Protein AF-A0A667YXP7-F1 (afdb_monomer)

Organism: NCBI:txid586833

pLDDT: mean 73.06, std 23.4, range [28.08, 98.69]

Secondary structure (DSSP, 8-state):
-HHHHHHHHHHHHHHHHHHHH-STTS-HHHHHHHHHHHHHHHHHHHHHHHHHHHHHHHHHHHHHHHHHHHHHHHHHHHHH--TT--S----HHHHHHHHHHHHHHHHHHHHHHHHHHHHHHHHHHHHHHHHHHHHHHHHHHHHHHHHHT--TT----HHHHHHHHHHHHHHHHHHHHHHHHHHHHHHHHHHHHHHHHHHTTS------SS-----HHHHHHHHH--S-------HHHHHHHHHHHHHHHHHHHHHHHHHHHHHHHHHHHHHHHHHHHHHHHHHHHTT----TT--------------------------------PPPPPPP---------------------

Solvent-accessible surface area (backbone atoms only — not comparable to full-atom values): 21807 Å² total; per-residue (Å²): 113,71,64,62,52,52,50,51,49,49,52,50,54,46,52,54,43,56,74,73,56,62,71,84,91,54,59,74,76,56,46,56,50,51,52,50,51,48,53,52,49,53,51,51,48,50,50,50,52,52,52,49,50,51,50,53,52,52,49,53,50,52,51,54,52,51,50,51,51,51,49,52,52,49,52,49,37,68,72,66,31,43,96,89,40,75,55,78,78,59,56,70,66,60,49,51,51,52,50,5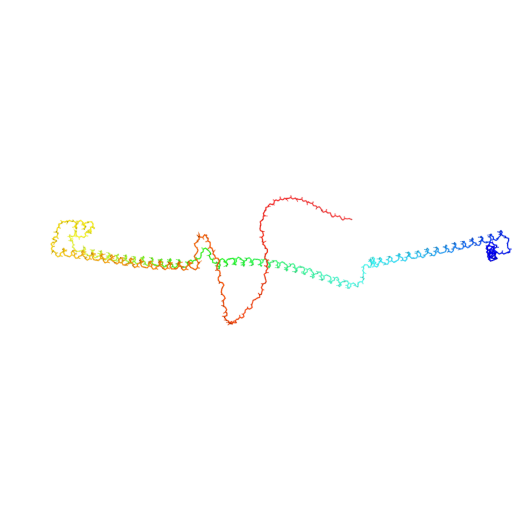3,48,52,52,53,50,47,53,52,48,53,52,48,52,51,51,50,49,53,54,50,53,53,50,50,51,53,49,52,51,49,50,56,52,50,54,50,49,50,51,49,50,51,53,46,46,51,63,73,68,43,50,92,88,58,70,74,56,60,66,60,52,51,49,49,53,50,49,52,51,54,51,50,51,52,52,52,50,51,52,49,50,50,53,52,49,52,52,50,52,53,52,54,49,51,53,49,59,66,44,69,77,62,75,94,71,96,78,88,80,89,81,74,84,77,48,75,66,61,57,50,56,69,70,64,58,93,59,92,75,78,67,70,90,42,74,63,57,55,48,52,50,50,51,49,52,49,53,52,49,51,52,50,50,52,52,50,49,52,50,50,52,50,53,50,51,51,50,54,51,50,52,50,50,57,48,50,55,49,51,49,54,52,34,52,76,67,65,77,56,74,74,94,83,72,89,80,81,86,76,94,76,86,81,90,80,89,83,85,88,85,85,89,81,87,83,89,80,92,79,85,89,78,82,88,81,86,81,82,85,86,83,84,90,80,91,87,85,86,86,82,93,75,91,77,89,82,83,90,82,86,84,89,133

Structure (mmCIF, N/CA/C/O backbone):
data_AF-A0A667YXP7-F1
#
_entry.id   AF-A0A667YXP7-F1
#
loop_
_atom_site.group_PDB
_atom_site.id
_atom_site.type_symbol
_atom_site.label_atom_id
_atom_site.label_alt_id
_atom_site.label_comp_id
_atom_site.label_asym_id
_atom_site.label_entity_id
_atom_site.label_seq_id
_atom_site.pdbx_PDB_ins_code
_atom_site.Cartn_x
_atom_site.Cartn_y
_atom_site.Cartn_z
_atom_site.occupancy
_atom_site.B_iso_or_equiv
_atom_site.auth_seq_id
_atom_site.auth_comp_id
_atom_site.auth_asym_id
_atom_site.auth_atom_id
_atom_site.pdbx_PDB_model_num
ATOM 1 N N . MET A 1 1 ? 22.268 67.691 -112.059 1.00 64.75 1 MET A N 1
ATOM 2 C CA . MET A 1 1 ? 21.702 66.407 -111.579 1.00 64.75 1 MET A CA 1
ATOM 3 C C . MET A 1 1 ? 21.717 65.304 -112.651 1.00 64.75 1 MET A C 1
ATOM 5 O O . MET A 1 1 ? 22.204 64.220 -112.363 1.00 64.75 1 MET A O 1
ATOM 9 N N . ALA A 1 2 ? 21.300 65.563 -113.901 1.00 74.25 2 ALA A N 1
ATOM 10 C CA . ALA A 1 2 ? 21.323 64.558 -114.982 1.00 74.25 2 ALA A CA 1
ATOM 11 C C . ALA A 1 2 ? 22.726 63.997 -115.326 1.00 74.25 2 ALA A C 1
ATOM 13 O O . ALA A 1 2 ? 22.867 62.800 -115.569 1.00 74.25 2 ALA A O 1
ATOM 14 N N . ASN A 1 3 ? 23.774 64.830 -115.288 1.00 77.31 3 ASN A N 1
ATOM 15 C CA . ASN A 1 3 ? 25.143 64.391 -115.599 1.00 77.31 3 ASN A CA 1
ATOM 16 C C . ASN A 1 3 ? 25.717 63.419 -114.556 1.00 77.31 3 ASN A C 1
ATOM 18 O O . ASN A 1 3 ? 26.291 62.407 -114.938 1.00 77.31 3 ASN A O 1
ATOM 22 N N . GLN A 1 4 ? 25.471 63.646 -113.261 1.00 81.38 4 GLN A N 1
ATOM 23 C CA . GLN A 1 4 ? 25.879 62.712 -112.200 1.00 81.38 4 GLN A CA 1
ATOM 24 C C . GLN A 1 4 ? 25.167 61.360 -112.309 1.00 81.38 4 GLN A C 1
ATOM 26 O O . GLN A 1 4 ? 25.772 60.325 -112.039 1.00 81.38 4 GLN A O 1
ATOM 31 N N . LEU A 1 5 ? 23.896 61.342 -112.726 1.00 83.75 5 LEU A N 1
ATOM 32 C CA . LEU A 1 5 ? 23.180 60.087 -112.950 1.00 83.75 5 LEU A CA 1
ATOM 33 C C . LEU A 1 5 ? 23.740 59.341 -114.171 1.00 83.75 5 LEU A C 1
ATOM 35 O O . LEU A 1 5 ? 23.934 58.130 -114.102 1.00 83.75 5 LEU A O 1
ATOM 39 N N . ARG A 1 6 ? 24.084 60.058 -115.252 1.00 82.94 6 ARG A N 1
ATOM 40 C CA . ARG A 1 6 ? 24.787 59.485 -116.415 1.00 82.94 6 ARG A CA 1
ATOM 41 C C . ARG A 1 6 ? 26.137 58.890 -116.037 1.00 82.94 6 ARG A C 1
ATOM 43 O O . ARG A 1 6 ? 26.442 57.782 -116.461 1.00 82.94 6 ARG A O 1
ATOM 50 N N . GLU A 1 7 ? 26.912 59.598 -115.228 1.00 85.44 7 GLU A N 1
ATOM 51 C CA . GLU A 1 7 ? 28.250 59.184 -114.811 1.00 85.44 7 GLU A CA 1
ATOM 52 C C . GLU A 1 7 ? 28.199 57.990 -113.844 1.00 85.44 7 GLU A C 1
ATOM 54 O O . GLU A 1 7 ? 28.932 57.014 -114.018 1.00 85.44 7 GLU A O 1
ATOM 59 N N . ARG A 1 8 ? 27.245 57.981 -112.897 1.00 84.06 8 ARG A N 1
ATOM 60 C CA . ARG A 1 8 ? 26.953 56.804 -112.060 1.00 84.06 8 ARG A CA 1
ATOM 61 C C . ARG A 1 8 ? 26.497 55.615 -112.891 1.00 84.06 8 ARG A C 1
ATOM 63 O O . ARG A 1 8 ? 26.936 54.499 -112.648 1.00 84.06 8 ARG A O 1
ATOM 70 N N . HIS A 1 9 ? 25.650 55.831 -113.892 1.00 85.19 9 HIS A N 1
ATOM 71 C CA . HIS A 1 9 ? 25.195 54.735 -114.735 1.00 85.19 9 HIS A CA 1
ATOM 72 C C . HIS A 1 9 ? 26.314 54.216 -115.648 1.00 85.19 9 HIS A C 1
ATOM 74 O O . HIS A 1 9 ? 26.442 53.009 -115.820 1.00 85.19 9 HIS A O 1
ATOM 80 N N . GLN A 1 10 ? 27.187 55.087 -116.166 1.00 84.88 10 GLN A N 1
ATOM 81 C CA . GLN A 1 10 ? 28.373 54.688 -116.930 1.00 84.88 10 GLN A CA 1
ATOM 82 C C . GLN A 1 10 ? 29.388 53.928 -116.077 1.00 84.88 10 GLN A C 1
ATOM 84 O O . GLN A 1 10 ? 29.900 52.910 -116.535 1.00 84.88 10 GLN A O 1
ATOM 89 N N . THR A 1 11 ? 29.650 54.367 -114.845 1.00 82.81 11 THR A N 1
ATOM 90 C CA . THR A 1 11 ? 30.552 53.663 -113.918 1.00 82.81 11 THR A CA 1
ATOM 91 C C . THR A 1 11 ? 29.973 52.327 -113.470 1.00 82.81 11 THR A C 1
ATOM 93 O O . THR A 1 11 ? 30.698 51.335 -113.474 1.00 82.81 11 THR A O 1
ATOM 96 N N . LEU A 1 12 ? 28.671 52.245 -113.176 1.00 82.31 12 LEU A N 1
ATOM 97 C CA . LEU A 1 12 ? 28.020 50.964 -112.885 1.00 82.31 12 LEU A CA 1
ATOM 98 C C . LEU A 1 12 ? 28.055 50.042 -114.108 1.00 82.31 12 LEU A C 1
ATOM 100 O O . LEU A 1 12 ? 28.430 48.885 -113.985 1.00 82.31 12 LEU A O 1
ATOM 104 N N . LYS A 1 13 ? 27.752 50.559 -115.304 1.00 78.44 13 LYS A N 1
ATOM 105 C CA . LYS A 1 13 ? 27.846 49.811 -116.566 1.00 78.44 13 LYS A CA 1
ATOM 106 C C . LYS A 1 13 ? 29.281 49.370 -116.868 1.00 78.44 13 LYS A C 1
ATOM 108 O O . LYS A 1 13 ? 29.476 48.343 -117.511 1.00 78.44 13 LYS A O 1
ATOM 113 N N . LYS A 1 14 ? 30.287 50.132 -116.429 1.00 78.00 14 LYS A N 1
ATOM 114 C CA . LYS A 1 14 ? 31.702 49.759 -116.529 1.00 78.00 14 LYS A CA 1
ATOM 115 C C . LYS A 1 14 ? 32.038 48.628 -115.553 1.00 78.00 14 LYS A C 1
ATOM 117 O O . LYS A 1 14 ? 32.544 47.615 -116.006 1.00 78.00 14 LYS A O 1
ATOM 122 N N . LYS A 1 15 ? 31.629 48.727 -114.283 1.00 76.19 15 LYS A N 1
ATOM 123 C CA . LYS A 1 15 ? 31.803 47.657 -113.281 1.00 76.19 15 LYS A CA 1
ATOM 124 C C . LYS A 1 15 ? 31.070 46.363 -113.644 1.00 76.19 15 LYS A C 1
ATOM 126 O O . LYS A 1 15 ? 31.626 45.284 -113.492 1.00 76.19 15 LYS A O 1
ATOM 131 N N . TYR A 1 16 ? 29.840 46.460 -114.151 1.00 68.69 16 TYR A N 1
ATOM 132 C CA . TYR A 1 16 ? 29.090 45.296 -114.632 1.00 68.69 16 TYR A CA 1
ATOM 133 C C . TYR A 1 16 ? 29.756 44.659 -115.851 1.00 68.69 16 TYR A C 1
ATOM 135 O O . TYR A 1 16 ? 29.788 43.438 -115.941 1.00 68.69 16 TYR A O 1
ATOM 143 N N . ARG A 1 17 ? 30.334 45.459 -116.756 1.00 68.25 17 ARG A N 1
ATOM 144 C CA . ARG A 1 17 ? 31.161 44.914 -117.836 1.00 68.25 17 ARG A CA 1
ATOM 145 C C . ARG A 1 17 ? 32.426 44.257 -117.311 1.00 68.25 17 ARG A C 1
ATOM 147 O O . ARG A 1 17 ? 32.689 43.141 -117.702 1.00 68.25 17 ARG A O 1
ATOM 154 N N . GLU A 1 18 ? 33.147 44.860 -116.375 1.00 65.88 18 GLU A N 1
ATOM 155 C CA . GLU A 1 18 ? 34.364 44.265 -115.797 1.00 65.88 18 GLU A CA 1
ATOM 156 C C . GLU A 1 18 ? 34.091 42.930 -115.068 1.00 65.88 18 GLU A C 1
ATOM 158 O O . GLU A 1 18 ? 34.898 42.010 -115.160 1.00 65.88 18 GLU A O 1
ATOM 163 N N . LEU A 1 19 ? 32.931 42.779 -114.414 1.00 64.19 19 LEU A N 1
ATOM 164 C CA . LEU A 1 19 ? 32.498 41.517 -113.790 1.00 64.19 19 LEU A CA 1
ATOM 165 C C . LEU A 1 19 ? 32.102 40.426 -114.800 1.00 64.19 19 LEU A C 1
ATOM 167 O O . LEU A 1 19 ? 32.244 39.244 -114.496 1.00 64.19 19 LEU A O 1
ATOM 171 N N . ILE A 1 20 ? 31.596 40.805 -115.977 1.00 61.03 20 ILE A N 1
ATOM 172 C CA . ILE A 1 20 ? 31.184 39.868 -117.037 1.00 61.03 20 ILE A CA 1
ATOM 173 C C . ILE A 1 20 ? 32.360 39.540 -117.971 1.00 61.03 20 ILE A C 1
ATOM 175 O O . ILE A 1 20 ? 32.507 38.405 -118.416 1.00 61.03 20 ILE A O 1
ATOM 179 N N . ASP A 1 21 ? 33.213 40.521 -118.255 1.00 58.34 21 ASP A N 1
ATOM 180 C CA . ASP A 1 21 ? 34.190 40.463 -119.334 1.00 58.34 21 ASP A CA 1
ATOM 181 C C . ASP A 1 21 ? 35.565 39.949 -118.912 1.00 58.34 21 ASP A C 1
ATOM 183 O O . ASP A 1 21 ? 36.359 39.753 -119.813 1.00 58.34 21 ASP A O 1
ATOM 187 N N . GLY A 1 22 ? 35.878 39.669 -117.642 1.00 62.06 22 GLY A N 1
ATOM 188 C CA . GLY A 1 22 ? 37.140 38.999 -117.258 1.00 62.06 22 GLY A CA 1
ATOM 189 C C . GLY A 1 22 ? 38.423 39.530 -117.946 1.00 62.06 22 GLY A C 1
ATOM 190 O O . GLY A 1 22 ? 38.500 40.686 -118.354 1.00 62.06 22 GLY A O 1
ATOM 191 N N . ASP A 1 23 ? 39.459 38.693 -118.069 1.00 57.22 23 ASP A N 1
ATOM 192 C CA . ASP A 1 23 ? 40.748 39.062 -118.688 1.00 57.22 23 ASP A CA 1
ATOM 193 C C . ASP A 1 23 ? 40.603 39.369 -120.209 1.00 57.22 23 ASP A C 1
ATOM 195 O O . ASP A 1 23 ? 40.158 38.492 -120.966 1.00 57.22 23 ASP A O 1
ATOM 199 N N . PRO A 1 24 ? 40.977 40.577 -120.699 1.00 57.72 24 PRO A N 1
ATOM 200 C CA . PRO A 1 24 ? 40.757 41.029 -122.079 1.00 57.72 24 PRO A CA 1
ATOM 201 C C . PRO A 1 24 ? 41.377 40.172 -123.196 1.00 57.72 24 PRO A C 1
ATOM 203 O O . PRO A 1 24 ? 40.986 40.320 -124.354 1.00 57.72 24 PRO A O 1
ATOM 206 N N . SER A 1 25 ? 42.315 39.275 -122.887 1.00 59.75 25 SER A N 1
ATOM 207 C CA . SER A 1 25 ? 43.098 38.514 -123.876 1.00 59.75 25 SER A CA 1
ATOM 208 C C . SER A 1 25 ? 42.370 37.331 -124.545 1.00 59.75 25 SER A C 1
ATOM 210 O O . SER A 1 25 ? 42.889 36.761 -125.506 1.00 59.75 25 SER A O 1
ATOM 212 N N . LEU A 1 26 ? 41.166 36.955 -124.086 1.00 55.53 26 LEU A N 1
ATOM 213 C CA . LEU A 1 26 ? 40.431 35.774 -124.575 1.00 55.53 26 LEU A CA 1
ATOM 214 C C . LEU A 1 26 ? 39.011 36.105 -125.101 1.00 55.53 26 LEU A C 1
ATOM 216 O O . LEU A 1 26 ? 38.374 37.010 -124.570 1.00 55.53 26 LEU A O 1
ATOM 220 N N . PRO A 1 27 ? 38.477 35.384 -126.114 1.00 60.66 27 PRO A N 1
ATOM 221 C CA . PRO A 1 27 ? 37.098 35.531 -126.607 1.00 60.66 27 PRO A CA 1
ATOM 222 C C . PRO A 1 27 ? 36.028 35.315 -125.514 1.00 60.66 27 PRO A C 1
ATOM 224 O O . PRO A 1 27 ? 36.245 34.481 -124.631 1.00 60.66 27 PRO A O 1
ATOM 227 N N . PRO A 1 28 ? 34.852 35.973 -125.584 1.00 60.78 28 PRO A N 1
ATOM 228 C CA . PRO A 1 28 ? 33.820 35.937 -124.533 1.00 60.78 28 PRO A CA 1
ATOM 229 C C . PRO A 1 28 ? 33.317 34.521 -124.196 1.00 60.78 28 PRO A C 1
ATOM 231 O O . PRO A 1 28 ? 33.108 34.200 -123.027 1.00 60.78 28 PRO A O 1
ATOM 234 N N . GLU A 1 29 ? 33.222 33.627 -125.185 1.00 62.44 29 GLU A N 1
ATOM 235 C CA . GLU A 1 29 ? 32.891 32.208 -124.964 1.00 62.44 29 GLU A CA 1
ATOM 236 C C . GLU A 1 29 ? 33.947 31.481 -124.121 1.00 62.44 29 GLU A C 1
ATOM 238 O O . GLU A 1 29 ? 33.608 30.674 -123.255 1.00 62.44 29 GLU A O 1
ATOM 243 N N . LYS A 1 30 ? 35.233 31.806 -124.310 1.00 62.75 30 LYS A N 1
ATOM 244 C CA . LYS A 1 30 ? 36.337 31.205 -123.550 1.00 62.75 30 LYS A CA 1
ATOM 245 C C . LYS A 1 30 ? 36.442 31.775 -122.135 1.00 62.75 30 LYS A C 1
ATOM 247 O O . LYS A 1 30 ? 36.856 31.057 -121.232 1.00 62.75 30 LYS A O 1
ATOM 252 N N . ARG A 1 31 ? 36.027 33.023 -121.896 1.00 63.22 31 ARG A N 1
ATOM 253 C CA . ARG A 1 31 ? 36.043 33.634 -120.552 1.00 63.22 31 ARG A CA 1
ATOM 254 C C . ARG A 1 31 ? 35.028 33.003 -119.607 1.00 63.22 31 ARG A C 1
ATOM 256 O O . ARG A 1 31 ? 35.384 32.646 -118.485 1.00 63.22 31 ARG A O 1
ATOM 263 N N . ASN A 1 32 ? 33.803 32.786 -120.084 1.00 65.69 32 ASN A N 1
ATOM 264 C CA . ASN A 1 32 ? 32.777 32.067 -119.326 1.00 65.69 32 ASN A CA 1
ATOM 265 C C . ASN A 1 32 ? 33.214 30.626 -119.028 1.00 65.69 32 ASN A C 1
ATOM 267 O O . ASN A 1 32 ? 33.012 30.142 -117.917 1.00 65.69 32 ASN A O 1
ATOM 271 N N . GLN A 1 33 ? 33.886 29.968 -119.981 1.00 72.06 33 GLN A N 1
ATOM 272 C CA . GLN A 1 33 ? 34.473 28.642 -119.769 1.00 72.06 33 GLN A CA 1
ATOM 273 C C . GLN A 1 33 ? 35.593 28.655 -118.716 1.00 72.06 33 GLN A C 1
ATOM 275 O O . GLN A 1 33 ? 35.623 27.769 -117.866 1.00 72.06 33 GLN A O 1
ATOM 280 N N . VAL A 1 34 ? 36.484 29.654 -118.719 1.00 72.31 34 VAL A N 1
ATOM 281 C CA . VAL A 1 34 ? 37.573 29.783 -117.730 1.00 72.31 34 VAL A CA 1
ATOM 282 C C . VAL A 1 34 ? 37.038 30.103 -116.329 1.00 72.31 34 VAL A C 1
ATOM 284 O O . VAL A 1 34 ? 37.493 29.501 -115.358 1.00 72.31 34 VAL A O 1
ATOM 287 N N . ASN A 1 35 ? 36.046 30.991 -116.208 1.00 78.81 35 ASN A N 1
ATOM 288 C CA . ASN A 1 35 ? 35.414 31.328 -114.928 1.00 78.81 35 ASN A CA 1
ATOM 289 C C . ASN A 1 35 ? 34.646 30.125 -114.352 1.00 78.81 35 ASN A C 1
ATOM 291 O O . ASN A 1 35 ? 34.858 29.746 -113.201 1.00 78.81 35 ASN A O 1
ATOM 295 N N . LEU A 1 36 ? 33.851 29.437 -115.181 1.00 80.38 36 LEU A N 1
ATOM 296 C CA . LEU A 1 36 ? 33.179 28.199 -114.785 1.00 80.38 36 LEU A CA 1
ATOM 297 C C . LEU A 1 36 ? 34.187 27.117 -114.373 1.00 80.38 36 LEU A C 1
ATOM 299 O O . LEU A 1 36 ? 34.003 26.473 -113.343 1.00 80.38 36 LEU A O 1
ATOM 303 N N . ALA A 1 37 ? 35.279 26.939 -115.122 1.00 84.81 37 ALA A N 1
ATOM 304 C CA . ALA A 1 37 ? 36.334 25.994 -114.764 1.00 84.81 37 ALA A CA 1
ATOM 305 C C . ALA A 1 37 ? 36.999 26.345 -113.423 1.00 84.81 37 ALA A C 1
ATOM 307 O O . ALA A 1 37 ? 37.265 25.444 -112.629 1.00 84.81 37 ALA A O 1
ATOM 308 N N . GLN A 1 38 ? 37.234 27.630 -113.137 1.00 85.38 38 GLN A N 1
ATOM 309 C CA . GLN A 1 38 ? 37.755 28.073 -111.845 1.00 85.38 38 GLN A CA 1
ATOM 310 C C . GLN A 1 38 ? 36.763 27.793 -110.712 1.00 85.38 38 GLN A C 1
ATOM 312 O O . GLN A 1 38 ? 37.144 27.164 -109.732 1.00 85.38 38 GLN A O 1
ATOM 317 N N . LEU A 1 39 ? 35.486 28.148 -110.873 1.00 86.44 39 LEU A N 1
ATOM 318 C CA . LEU A 1 39 ? 34.455 27.890 -109.866 1.00 86.44 39 LEU A CA 1
ATOM 319 C C . LEU A 1 39 ? 34.282 26.387 -109.591 1.00 86.44 39 LEU A C 1
ATOM 321 O O . LEU A 1 39 ? 34.112 25.980 -108.441 1.00 86.44 39 LEU A O 1
ATOM 325 N N . LEU A 1 40 ? 34.370 25.550 -110.630 1.00 87.69 40 LEU A N 1
ATOM 326 C CA . LEU A 1 40 ? 34.359 24.091 -110.502 1.00 87.69 40 LEU A CA 1
ATOM 327 C C . LEU A 1 40 ? 35.606 23.573 -109.774 1.00 87.69 40 LEU A C 1
ATOM 329 O O . LEU A 1 40 ? 35.484 22.680 -108.932 1.00 87.69 40 LEU A O 1
ATOM 333 N N . ARG A 1 41 ? 36.793 24.135 -110.047 1.00 89.38 41 ARG A N 1
ATOM 334 C CA . ARG A 1 41 ? 38.027 23.819 -109.307 1.00 89.38 41 ARG A CA 1
ATOM 335 C C . ARG A 1 41 ? 37.906 24.209 -107.838 1.00 89.38 41 ARG A C 1
ATOM 337 O O . ARG A 1 41 ? 38.138 23.354 -106.991 1.00 89.38 41 ARG A O 1
ATOM 344 N N . ASP A 1 42 ? 37.450 25.420 -107.544 1.00 90.62 42 ASP A N 1
ATOM 345 C CA . ASP A 1 42 ? 37.282 25.924 -106.180 1.00 90.62 42 ASP A CA 1
ATOM 346 C C . ASP A 1 42 ? 36.200 25.141 -105.425 1.00 90.62 42 ASP A C 1
ATOM 348 O O . ASP A 1 42 ? 36.337 24.858 -104.237 1.00 90.62 42 ASP A O 1
ATOM 352 N N . SER A 1 43 ? 35.113 24.744 -106.097 1.00 90.00 43 SER A N 1
ATOM 353 C CA . SER A 1 43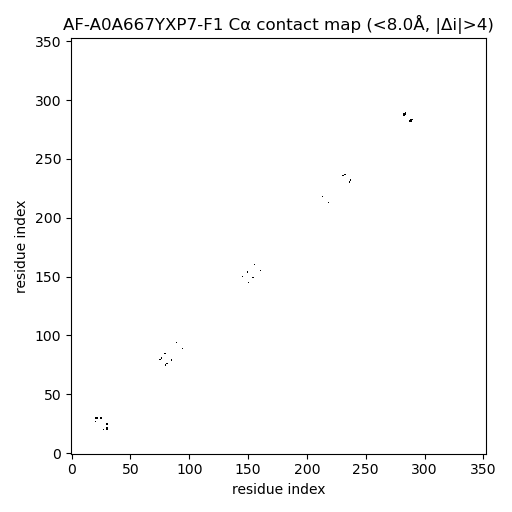 ? 34.090 23.864 -105.519 1.00 90.00 43 SER A CA 1
ATOM 354 C C . SER A 1 43 ? 34.646 22.471 -105.231 1.00 90.00 43 SER A C 1
ATOM 356 O O . SER A 1 43 ? 34.354 21.900 -104.181 1.00 90.00 43 SER A O 1
ATOM 358 N N . ARG A 1 44 ? 35.466 21.919 -106.134 1.00 92.62 44 ARG A N 1
ATOM 359 C CA . ARG A 1 44 ? 36.132 20.628 -105.930 1.00 92.62 44 ARG A CA 1
ATOM 360 C C . ARG A 1 44 ? 37.159 20.704 -104.803 1.00 92.62 44 ARG A C 1
ATOM 362 O O . ARG A 1 44 ? 37.267 19.760 -104.031 1.00 92.62 44 ARG A O 1
ATOM 369 N N . GLU A 1 45 ? 37.897 21.803 -104.690 1.00 94.19 45 GLU A N 1
ATOM 370 C CA . GLU A 1 45 ? 38.874 22.026 -103.624 1.00 94.19 45 GLU A CA 1
ATOM 371 C C . GLU A 1 45 ? 38.195 22.228 -102.267 1.00 94.19 45 GLU A C 1
ATOM 373 O O . GLU A 1 45 ? 38.598 21.598 -101.295 1.00 94.19 45 GLU A O 1
ATOM 378 N N . ARG A 1 46 ? 37.106 23.005 -102.202 1.00 93.62 46 ARG A N 1
ATOM 379 C CA . ARG A 1 46 ? 36.252 23.082 -101.005 1.00 93.62 46 ARG A CA 1
ATOM 380 C C . ARG A 1 46 ? 35.695 21.713 -100.628 1.00 93.62 46 ARG A C 1
ATOM 382 O O . ARG A 1 46 ? 35.731 21.355 -99.460 1.00 93.62 46 ARG A O 1
ATOM 389 N N . GLY A 1 47 ? 35.256 20.922 -101.608 1.00 93.88 47 GLY A N 1
ATOM 390 C CA . GLY A 1 47 ? 34.829 19.541 -101.381 1.00 93.88 47 GLY A CA 1
ATOM 391 C C . GLY A 1 47 ? 35.941 18.658 -100.805 1.00 93.88 47 GLY A C 1
ATOM 392 O O . GLY A 1 47 ? 35.676 17.868 -99.905 1.00 93.88 47 GLY A O 1
ATOM 393 N N . LYS A 1 48 ? 37.190 18.816 -101.267 1.00 95.88 48 LYS A N 1
ATOM 394 C CA . LYS A 1 48 ? 38.355 18.113 -100.703 1.00 95.88 48 LYS A CA 1
ATOM 395 C C . LYS A 1 48 ? 38.652 18.549 -99.266 1.00 95.88 48 LYS A C 1
ATOM 397 O O . LYS A 1 48 ? 38.799 17.679 -98.420 1.00 95.88 48 LYS A O 1
ATOM 402 N N . LYS A 1 49 ? 38.668 19.858 -98.990 1.00 95.88 49 LYS A N 1
ATOM 403 C CA . LYS A 1 49 ? 38.888 20.410 -97.640 1.00 95.88 49 LYS A CA 1
ATOM 404 C C . LYS A 1 49 ? 37.824 19.921 -96.658 1.00 95.88 49 LYS A C 1
ATOM 406 O O . LYS A 1 49 ? 38.161 19.369 -95.622 1.00 95.88 49 LYS A O 1
ATOM 411 N N . LEU A 1 50 ? 36.548 19.994 -97.039 1.00 95.38 50 LEU A N 1
ATOM 412 C CA . LEU A 1 50 ? 35.451 19.448 -96.235 1.00 95.38 50 LEU A CA 1
ATOM 413 C C . LEU A 1 50 ? 35.584 17.932 -96.030 1.00 95.38 50 LEU A C 1
ATOM 415 O O . LEU A 1 50 ? 35.296 17.433 -94.949 1.00 95.38 50 LEU A O 1
ATOM 419 N N . ALA A 1 51 ? 36.033 17.181 -97.039 1.00 95.62 51 ALA A N 1
ATOM 420 C CA . ALA A 1 51 ? 36.262 15.745 -96.891 1.00 95.62 51 ALA A CA 1
ATOM 421 C C . ALA A 1 51 ? 37.421 15.427 -95.928 1.00 95.62 51 ALA A C 1
ATOM 423 O O . ALA A 1 51 ? 37.364 14.423 -95.220 1.00 95.62 51 ALA A O 1
ATOM 424 N N . GLU A 1 52 ? 38.463 16.257 -95.896 1.00 96.62 52 GLU A N 1
ATOM 425 C CA . GLU A 1 52 ? 39.560 16.164 -94.926 1.00 96.62 52 GLU A CA 1
ATOM 426 C C . GLU A 1 52 ? 39.080 16.521 -93.511 1.00 96.62 52 GLU A C 1
ATOM 428 O O . GLU A 1 52 ? 39.309 15.742 -92.589 1.00 96.62 52 GLU A O 1
ATOM 433 N N . GLU A 1 53 ? 38.312 17.602 -93.352 1.00 96.88 53 GLU A N 1
ATOM 434 C CA . GLU A 1 53 ? 37.700 17.992 -92.073 1.00 96.88 53 GLU A CA 1
ATOM 435 C C . GLU A 1 53 ? 36.766 16.901 -91.531 1.00 96.88 53 GLU A C 1
ATOM 437 O O . GLU A 1 53 ? 36.814 16.565 -90.350 1.00 96.88 53 GLU A O 1
ATOM 442 N N . VAL A 1 54 ? 35.949 16.279 -92.388 1.00 96.75 54 VAL A N 1
ATOM 443 C CA . VAL A 1 54 ? 35.088 15.154 -91.990 1.00 96.75 54 VAL A CA 1
ATOM 444 C C . VAL A 1 54 ? 35.922 13.974 -91.494 1.00 96.75 54 VAL A C 1
ATOM 446 O O . VAL A 1 54 ? 35.558 13.355 -90.492 1.00 96.75 54 VAL A O 1
ATOM 449 N N . LYS A 1 55 ? 37.049 13.659 -92.145 1.00 97.38 55 LYS A N 1
ATOM 450 C CA . LYS A 1 55 ? 37.951 12.591 -91.685 1.00 97.38 55 LYS A CA 1
ATOM 451 C C . LYS A 1 55 ? 38.564 12.923 -90.327 1.00 97.38 55 LYS A C 1
ATOM 453 O O . LYS A 1 55 ? 38.542 12.071 -89.444 1.00 97.38 55 LYS A O 1
ATOM 458 N N . GLU A 1 56 ? 39.045 14.150 -90.142 1.00 97.38 56 GLU A N 1
ATOM 459 C CA . GLU A 1 56 ? 39.624 14.611 -88.876 1.00 97.38 56 GLU A CA 1
ATOM 460 C C . GLU A 1 56 ? 38.592 14.585 -87.737 1.00 97.38 56 GLU A C 1
ATOM 462 O O . GLU A 1 56 ? 38.866 14.069 -86.653 1.00 97.38 56 GLU A O 1
ATOM 467 N N . LEU A 1 57 ? 37.372 15.070 -87.986 1.00 97.19 57 LEU A N 1
ATOM 468 C CA . LEU A 1 57 ? 36.279 15.027 -87.013 1.00 97.19 57 LEU A CA 1
ATOM 469 C C . LEU A 1 57 ? 35.880 13.589 -86.663 1.00 97.19 57 LEU A C 1
ATOM 471 O O . LEU A 1 57 ? 35.632 13.288 -85.496 1.00 97.19 57 LEU A O 1
ATOM 475 N N . THR A 1 58 ? 35.856 12.691 -87.649 1.00 96.50 58 THR A N 1
ATOM 476 C CA . THR A 1 58 ? 35.560 11.268 -87.422 1.00 96.50 58 THR A CA 1
ATOM 477 C C . THR A 1 58 ? 36.644 10.609 -86.570 1.00 96.50 58 THR A C 1
ATOM 479 O O . THR A 1 58 ? 36.331 9.852 -85.651 1.00 96.50 58 THR A O 1
ATOM 482 N N . GLN A 1 59 ? 37.915 10.935 -86.821 1.00 97.12 59 GLN A N 1
ATOM 483 C CA . GLN A 1 59 ? 39.030 10.456 -86.011 1.00 97.12 59 GLN A CA 1
ATOM 484 C C . GLN A 1 59 ? 38.923 10.959 -84.564 1.00 97.12 59 GLN A C 1
ATOM 486 O O . GLN A 1 59 ? 38.920 10.141 -83.643 1.00 97.12 59 GLN A O 1
ATOM 491 N N . ARG A 1 60 ? 38.727 12.266 -84.349 1.00 97.06 60 ARG A N 1
ATOM 492 C CA . ARG A 1 60 ? 38.551 12.840 -83.001 1.00 97.06 60 ARG A CA 1
ATOM 493 C C . ARG A 1 60 ? 37.369 12.234 -82.250 1.00 97.06 60 ARG A C 1
ATOM 495 O O . ARG A 1 60 ? 37.454 12.009 -81.046 1.00 97.06 60 ARG A O 1
ATOM 502 N N . LEU A 1 61 ? 36.268 11.950 -82.947 1.00 97.00 61 LEU A N 1
ATOM 503 C CA . LEU A 1 61 ? 35.122 11.269 -82.351 1.00 97.00 61 LEU A CA 1
ATOM 504 C C . LEU A 1 61 ? 35.497 9.857 -81.881 1.00 97.00 61 LEU A C 1
ATOM 506 O O . LEU A 1 61 ? 35.112 9.467 -80.781 1.00 97.00 61 LEU A O 1
ATOM 510 N N . SER A 1 62 ? 36.257 9.107 -82.684 1.00 96.06 62 SER A N 1
ATOM 511 C CA . SER A 1 62 ? 36.702 7.755 -82.322 1.00 96.06 62 SER A CA 1
ATOM 512 C C . SER A 1 62 ? 37.660 7.748 -81.124 1.00 96.06 62 SER A C 1
ATOM 514 O O . SER A 1 62 ? 37.513 6.911 -80.232 1.00 96.06 62 SER A O 1
ATOM 516 N N . GLU A 1 63 ? 38.571 8.722 -81.050 1.00 96.81 63 GLU A N 1
ATOM 517 C CA . GLU A 1 63 ? 39.494 8.914 -79.925 1.00 96.81 63 GLU A CA 1
ATOM 518 C C . GLU A 1 63 ? 38.718 9.244 -78.642 1.00 96.81 63 GLU A C 1
ATOM 520 O O . GLU A 1 63 ? 38.829 8.526 -77.649 1.00 96.81 63 GLU A O 1
ATOM 525 N N . ALA A 1 64 ? 37.815 10.230 -78.692 1.00 96.38 64 ALA A N 1
ATOM 526 C CA . ALA A 1 64 ? 36.986 10.608 -77.547 1.00 96.38 64 ALA A CA 1
ATOM 527 C C . ALA A 1 64 ? 36.057 9.472 -77.074 1.00 96.38 64 ALA A C 1
ATOM 529 O O . ALA A 1 64 ? 35.807 9.323 -75.876 1.00 96.38 64 ALA A O 1
ATOM 530 N N . GLN A 1 65 ? 35.537 8.649 -77.992 1.00 95.75 65 GLN A N 1
ATOM 531 C CA . GLN A 1 65 ? 34.773 7.446 -77.643 1.00 95.75 65 GLN A CA 1
ATOM 532 C C . GLN A 1 65 ? 35.650 6.396 -76.944 1.00 95.75 65 GLN A C 1
ATOM 534 O O . GLN A 1 65 ? 35.202 5.779 -75.971 1.00 95.75 65 GLN A O 1
ATOM 539 N N . GLY A 1 66 ? 36.894 6.217 -77.399 1.00 96.50 66 GLY A N 1
ATOM 540 C CA . GLY A 1 66 ? 37.899 5.375 -76.748 1.00 96.50 66 GLY A CA 1
ATOM 541 C C . GLY A 1 66 ? 38.214 5.844 -75.327 1.00 96.50 66 GLY A C 1
ATOM 542 O O . GLY A 1 66 ? 38.135 5.050 -74.385 1.00 96.50 66 GLY A O 1
ATOM 543 N N . ASP A 1 67 ? 38.448 7.143 -75.151 1.00 96.19 67 ASP A N 1
ATOM 544 C CA . ASP A 1 67 ? 38.689 7.758 -73.844 1.00 96.19 67 ASP A CA 1
ATOM 545 C C . ASP A 1 67 ? 37.486 7.595 -72.914 1.00 96.19 67 ASP A C 1
ATOM 547 O O . ASP A 1 67 ? 37.632 7.221 -71.750 1.00 96.19 67 ASP A O 1
ATOM 551 N N . ASN A 1 68 ? 36.265 7.802 -73.420 1.00 95.50 68 ASN A N 1
ATOM 552 C CA . ASN A 1 68 ? 35.054 7.623 -72.621 1.00 95.50 68 ASN A CA 1
ATOM 553 C C . ASN A 1 68 ? 34.893 6.168 -72.157 1.00 95.50 68 ASN A C 1
ATOM 555 O O . ASN A 1 68 ? 34.504 5.924 -71.013 1.00 95.50 68 ASN A O 1
ATOM 559 N N . LYS A 1 69 ? 35.227 5.193 -73.012 1.00 95.75 69 LYS A N 1
ATOM 560 C CA . LYS A 1 69 ? 35.234 3.769 -72.649 1.00 95.75 69 LYS A CA 1
ATOM 561 C C . LYS A 1 69 ? 36.264 3.482 -71.554 1.00 95.75 69 LYS A C 1
ATOM 563 O O . LYS A 1 69 ? 35.935 2.799 -70.583 1.00 95.75 69 LYS A O 1
ATOM 568 N N . LEU A 1 70 ? 37.473 4.030 -71.676 1.00 94.38 70 LEU A N 1
ATOM 569 C CA . LEU A 1 70 ? 38.536 3.882 -70.681 1.00 94.38 70 LEU A CA 1
ATOM 570 C C . LEU A 1 70 ? 38.155 4.523 -69.339 1.00 94.38 70 LEU A C 1
ATOM 572 O O . LEU A 1 70 ? 38.330 3.904 -68.289 1.00 94.38 70 LEU A O 1
ATOM 576 N N . LEU A 1 71 ? 37.575 5.725 -69.359 1.00 93.50 71 LEU A N 1
ATOM 577 C CA . LEU A 1 71 ? 37.083 6.415 -68.167 1.00 93.50 71 LEU A CA 1
ATOM 578 C C . LEU A 1 71 ? 35.962 5.633 -67.487 1.00 93.50 71 LEU A C 1
ATOM 580 O O . LEU A 1 71 ? 36.008 5.440 -66.275 1.00 93.50 71 LEU A O 1
ATOM 584 N N . ARG A 1 72 ? 34.985 5.125 -68.249 1.00 90.19 72 ARG A N 1
ATOM 585 C CA . ARG A 1 72 ? 33.921 4.266 -67.705 1.00 90.19 72 ARG A CA 1
ATOM 586 C C . ARG A 1 72 ? 34.500 3.017 -67.055 1.00 90.19 72 ARG A C 1
ATOM 588 O O . ARG A 1 72 ? 34.137 2.720 -65.925 1.00 90.19 72 ARG A O 1
ATOM 595 N N . MET A 1 73 ? 35.430 2.333 -67.722 1.00 86.31 73 MET A N 1
ATOM 596 C CA . MET A 1 73 ? 36.110 1.163 -67.159 1.00 86.31 73 MET A CA 1
ATOM 597 C C . MET A 1 73 ? 36.872 1.514 -65.873 1.00 86.31 73 MET A C 1
ATOM 599 O O . MET A 1 73 ? 36.800 0.772 -64.899 1.00 86.31 73 MET A O 1
ATOM 603 N N . THR A 1 74 ? 37.545 2.664 -65.840 1.00 84.00 74 THR A N 1
ATOM 604 C CA . THR A 1 74 ? 38.303 3.136 -64.672 1.00 84.00 74 THR A CA 1
ATOM 605 C C . THR A 1 74 ? 37.384 3.483 -63.503 1.00 84.00 74 THR A C 1
ATOM 607 O O . THR A 1 74 ? 37.654 3.076 -62.378 1.00 84.00 74 THR A O 1
ATOM 610 N N . ILE A 1 75 ? 36.271 4.178 -63.753 1.00 83.56 75 ILE A N 1
ATOM 611 C CA . ILE A 1 75 ? 35.261 4.488 -62.731 1.00 83.56 75 ILE A CA 1
ATOM 612 C C . ILE A 1 75 ? 34.635 3.199 -62.197 1.00 83.56 75 ILE A C 1
ATOM 614 O O . ILE A 1 75 ? 34.483 3.057 -60.987 1.00 83.56 75 ILE A O 1
ATOM 618 N N . THR A 1 76 ? 34.291 2.249 -63.070 1.00 78.19 76 THR A N 1
ATOM 619 C CA . THR A 1 76 ? 33.766 0.942 -62.658 1.00 78.19 76 THR A CA 1
ATOM 620 C C . THR A 1 76 ? 34.782 0.193 -61.795 1.00 78.19 76 THR A C 1
ATOM 622 O O . THR A 1 76 ? 34.416 -0.251 -60.714 1.00 78.19 76 THR A O 1
ATOM 625 N N . ARG A 1 77 ? 36.062 0.150 -62.193 1.00 76.75 77 ARG A N 1
ATOM 626 C CA . ARG A 1 77 ? 37.150 -0.451 -61.399 1.00 76.75 77 ARG A CA 1
ATOM 627 C C . ARG A 1 77 ? 37.337 0.242 -60.045 1.00 76.75 77 ARG A C 1
ATOM 629 O O . ARG A 1 77 ? 37.548 -0.415 -59.038 1.00 76.75 77 ARG A O 1
ATOM 636 N N . GLN A 1 78 ? 37.232 1.568 -59.988 1.00 75.12 78 GLN A N 1
ATOM 637 C CA . GLN A 1 78 ? 37.325 2.310 -58.725 1.00 75.12 78 GLN A CA 1
ATOM 638 C C . GLN A 1 78 ? 36.118 2.079 -57.805 1.00 75.12 78 GLN A C 1
ATOM 640 O O . GLN A 1 78 ? 36.273 2.090 -56.588 1.00 75.12 78 GLN A O 1
ATOM 645 N N . ARG A 1 79 ? 34.916 1.896 -58.368 1.00 70.06 79 ARG A N 1
ATOM 646 C CA . ARG A 1 79 ? 33.675 1.694 -57.601 1.00 70.06 79 ARG A CA 1
ATOM 647 C C . ARG A 1 79 ? 33.501 0.264 -57.108 1.00 70.06 79 ARG A C 1
ATOM 649 O O . ARG A 1 79 ? 33.041 0.080 -55.989 1.00 70.06 79 ARG A O 1
ATOM 656 N N . LEU A 1 80 ? 33.814 -0.714 -57.952 1.00 60.94 80 LEU A N 1
ATOM 657 C CA . LEU A 1 80 ? 33.645 -2.134 -57.648 1.00 60.94 80 LEU A CA 1
ATOM 658 C C . LEU A 1 80 ? 34.902 -2.749 -57.012 1.00 60.94 80 LEU A C 1
ATOM 660 O O . LEU A 1 80 ? 34.840 -3.870 -56.522 1.00 60.94 80 LEU A O 1
ATOM 664 N N . GLY A 1 81 ? 36.020 -2.013 -56.974 1.00 58.09 81 GLY A N 1
ATOM 665 C CA . GLY A 1 81 ? 37.332 -2.626 -56.781 1.00 58.09 81 GLY A CA 1
ATOM 666 C C . GLY A 1 81 ? 37.720 -3.423 -58.030 1.00 58.09 81 GLY A C 1
ATOM 667 O O . GLY A 1 81 ? 36.894 -3.673 -58.909 1.00 58.09 81 GLY A O 1
ATOM 668 N N . ASP A 1 82 ? 38.988 -3.807 -58.159 1.00 58.47 82 ASP A N 1
ATOM 669 C CA . ASP A 1 82 ? 39.300 -4.919 -59.062 1.00 58.47 82 ASP A CA 1
ATOM 670 C C . ASP A 1 82 ? 38.535 -6.142 -58.536 1.00 58.47 82 ASP A C 1
ATOM 672 O O . ASP A 1 82 ? 38.529 -6.379 -57.330 1.00 58.47 82 ASP A O 1
ATOM 676 N N . GLU A 1 83 ? 37.927 -6.943 -59.406 1.00 55.38 83 GLU A N 1
ATOM 677 C CA . GLU A 1 83 ? 37.319 -8.225 -59.006 1.00 55.38 83 GLU A CA 1
ATOM 678 C C . GLU A 1 83 ? 38.362 -9.191 -58.381 1.00 55.38 83 GLU A C 1
ATOM 680 O O . GLU A 1 83 ? 37.991 -10.156 -57.724 1.00 55.38 83 GLU A O 1
ATOM 685 N N . GLU A 1 84 ? 39.668 -8.890 -58.482 1.00 51.50 84 GLU A N 1
ATOM 686 C CA . GLU A 1 84 ? 40.748 -9.525 -57.700 1.00 51.50 84 GLU A CA 1
ATOM 687 C C . GLU A 1 84 ? 41.256 -8.702 -56.491 1.00 51.50 84 GLU A C 1
ATOM 689 O O . GLU A 1 84 ? 41.960 -9.226 -55.630 1.00 51.50 84 GLU A O 1
ATOM 694 N N . VAL A 1 85 ? 40.886 -7.425 -56.370 1.00 48.69 85 VAL A N 1
ATOM 695 C CA . VAL A 1 85 ? 41.301 -6.494 -55.301 1.00 48.69 85 VAL A CA 1
ATOM 696 C C . VAL A 1 85 ? 40.066 -5.885 -54.621 1.00 48.69 85 VAL A C 1
ATOM 698 O O . VAL A 1 85 ? 39.994 -4.694 -54.321 1.00 48.69 85 VAL A O 1
ATOM 701 N N . GLY A 1 86 ? 39.086 -6.732 -54.299 1.00 47.41 86 GLY A N 1
ATOM 702 C CA . GLY A 1 86 ? 38.118 -6.462 -53.227 1.00 47.41 86 GLY A CA 1
ATOM 703 C C . GLY A 1 86 ? 38.786 -6.387 -51.843 1.00 47.41 86 GLY A C 1
ATOM 704 O O . GLY A 1 86 ? 38.180 -5.960 -50.864 1.00 47.41 86 GLY A O 1
ATOM 705 N N . ALA A 1 87 ? 40.067 -6.749 -51.755 1.00 51.22 87 ALA A N 1
ATOM 706 C CA . ALA A 1 87 ? 40.916 -6.468 -50.616 1.00 51.22 87 ALA A CA 1
ATOM 707 C C . ALA A 1 87 ? 41.665 -5.152 -50.849 1.00 51.22 87 ALA A C 1
ATOM 709 O O . ALA A 1 87 ? 42.704 -5.119 -51.505 1.00 51.22 87 ALA A O 1
ATOM 710 N N . ARG A 1 88 ? 41.231 -4.072 -50.192 1.00 58.78 88 ARG A N 1
ATOM 711 C CA . ARG A 1 88 ? 42.228 -3.139 -49.651 1.00 58.78 88 ARG A CA 1
ATOM 712 C C . ARG A 1 88 ? 43.178 -4.014 -48.834 1.00 58.78 88 ARG A C 1
ATOM 714 O O . ARG A 1 88 ? 42.750 -4.566 -47.823 1.00 58.78 88 ARG A O 1
ATOM 721 N N . HIS A 1 89 ? 44.386 -4.264 -49.336 1.00 55.28 89 HIS A N 1
ATOM 722 C CA . HIS A 1 89 ? 45.332 -5.167 -48.690 1.00 55.28 89 HIS A CA 1
ATOM 723 C C . HIS A 1 89 ? 45.895 -4.457 -47.460 1.00 55.28 89 HIS A C 1
ATOM 725 O O . HIS A 1 89 ? 46.994 -3.911 -47.476 1.00 55.28 89 HIS A O 1
ATOM 731 N N . PHE A 1 90 ? 45.091 -4.416 -46.401 1.00 54.22 90 PHE A N 1
ATOM 732 C CA . PHE A 1 90 ? 45.618 -4.285 -45.060 1.00 54.22 90 PHE A CA 1
ATOM 733 C C . PHE A 1 90 ? 46.588 -5.454 -44.869 1.00 54.22 90 PHE A C 1
ATOM 735 O O . PHE A 1 90 ? 46.238 -6.587 -45.229 1.00 54.22 90 PHE A O 1
ATOM 742 N N . PRO A 1 91 ? 47.799 -5.215 -44.348 1.00 74.44 91 PRO A N 1
ATOM 743 C CA . PRO A 1 91 ? 48.660 -6.290 -43.898 1.00 74.44 91 PRO A CA 1
ATOM 744 C C . PRO A 1 91 ? 47.854 -7.312 -43.083 1.00 74.44 91 PRO A C 1
ATOM 746 O O . PRO A 1 91 ? 46.992 -6.930 -42.290 1.00 74.44 91 PRO A O 1
ATOM 749 N N . ALA A 1 92 ? 48.107 -8.612 -43.278 1.00 74.81 92 ALA A N 1
ATOM 750 C CA . ALA A 1 92 ? 47.301 -9.672 -42.659 1.00 74.81 92 ALA A CA 1
ATOM 751 C C . ALA A 1 92 ? 47.135 -9.489 -41.137 1.00 74.81 92 ALA A C 1
ATOM 753 O O . ALA A 1 92 ? 46.054 -9.738 -40.611 1.00 74.81 92 ALA A O 1
ATOM 754 N N . HIS A 1 93 ? 48.161 -8.955 -40.468 1.00 82.81 93 HIS A N 1
ATOM 755 C CA . HIS A 1 93 ? 48.137 -8.633 -39.043 1.00 82.81 93 HIS A CA 1
ATOM 756 C C . HIS A 1 93 ? 47.138 -7.520 -38.678 1.00 82.81 93 HIS A C 1
ATOM 758 O O . HIS A 1 93 ? 46.396 -7.687 -37.719 1.00 82.81 93 HIS A O 1
ATOM 764 N N . GLU A 1 94 ? 47.033 -6.437 -39.457 1.00 84.00 94 GLU A N 1
ATOM 765 C CA . GLU A 1 94 ? 46.054 -5.365 -39.204 1.00 84.00 94 GLU A CA 1
ATOM 766 C C . GLU A 1 94 ? 44.617 -5.870 -39.381 1.00 84.00 94 GLU A C 1
ATOM 768 O O . GLU A 1 94 ? 43.726 -5.539 -38.598 1.00 84.00 94 GLU A O 1
ATOM 773 N N . ARG A 1 95 ? 44.388 -6.728 -40.384 1.00 83.12 95 ARG A N 1
ATOM 774 C CA . ARG A 1 95 ? 43.086 -7.375 -40.585 1.00 83.12 95 ARG A CA 1
ATOM 775 C C . ARG A 1 95 ? 42.744 -8.303 -39.422 1.00 83.12 95 ARG A C 1
ATOM 777 O O . ARG A 1 95 ? 41.622 -8.264 -38.929 1.00 83.12 95 ARG A O 1
ATOM 784 N N . GLU A 1 96 ? 43.688 -9.135 -38.995 1.00 87.69 96 GLU A N 1
ATOM 785 C CA . GLU A 1 96 ? 43.502 -10.018 -37.843 1.00 87.69 96 GLU A CA 1
ATOM 786 C C . GLU A 1 96 ? 43.240 -9.232 -36.556 1.00 87.69 96 GLU A C 1
ATOM 788 O O . GLU A 1 96 ? 42.380 -9.623 -35.773 1.00 87.69 96 GLU A O 1
ATOM 793 N N . ASP A 1 97 ? 43.919 -8.107 -36.340 1.00 91.44 97 ASP A N 1
ATOM 794 C CA . ASP A 1 97 ? 43.707 -7.272 -35.159 1.00 91.44 97 ASP A CA 1
ATOM 795 C C . ASP A 1 97 ? 42.330 -6.610 -35.157 1.00 91.44 97 ASP A C 1
ATOM 797 O O . ASP A 1 97 ? 41.675 -6.583 -34.112 1.00 91.44 97 ASP A O 1
ATOM 801 N N . LEU A 1 98 ? 41.854 -6.145 -36.315 1.00 90.75 98 LEU A N 1
ATOM 802 C CA . LEU A 1 98 ? 40.492 -5.632 -36.472 1.00 90.75 98 LEU A CA 1
ATOM 803 C C . LEU A 1 98 ? 39.439 -6.726 -36.257 1.00 90.75 98 LEU A C 1
ATOM 805 O O . LEU A 1 98 ? 38.451 -6.485 -35.568 1.00 90.75 98 LEU A O 1
ATOM 809 N N . VAL A 1 99 ? 39.658 -7.938 -36.777 1.00 93.06 99 VAL A N 1
ATOM 810 C CA . VAL A 1 99 ? 38.769 -9.086 -36.528 1.00 93.06 99 VAL A CA 1
ATOM 811 C C . VAL A 1 99 ? 38.740 -9.425 -35.039 1.00 93.06 99 VAL A C 1
ATOM 813 O O . VAL A 1 99 ? 37.660 -9.487 -34.461 1.00 93.06 99 VAL A O 1
ATOM 816 N N . ARG A 1 100 ? 39.899 -9.514 -34.374 1.00 95.38 100 ARG A N 1
ATOM 817 C CA . ARG A 1 100 ? 39.969 -9.732 -32.919 1.00 95.38 100 ARG A CA 1
ATOM 818 C C . ARG A 1 100 ? 39.276 -8.614 -32.138 1.00 95.38 100 ARG A C 1
ATOM 820 O O . ARG A 1 100 ? 38.702 -8.865 -31.084 1.00 95.38 100 ARG A O 1
ATOM 827 N N . GLN A 1 101 ? 39.357 -7.361 -32.592 1.00 96.44 101 GLN A N 1
ATOM 828 C CA . GLN A 1 101 ? 38.634 -6.246 -31.968 1.00 96.44 101 GLN A CA 1
ATOM 829 C C . GLN A 1 101 ? 37.121 -6.392 -32.131 1.00 96.44 101 GLN A C 1
ATOM 831 O O . GLN A 1 101 ? 36.406 -6.202 -31.152 1.00 96.44 101 GLN A O 1
ATOM 836 N N . LEU A 1 102 ? 36.643 -6.775 -33.316 1.00 96.62 102 LEU A N 1
ATOM 837 C CA . LEU A 1 102 ? 35.223 -7.026 -33.568 1.00 96.62 102 LEU A CA 1
ATOM 838 C C . LEU A 1 102 ? 34.697 -8.223 -32.775 1.00 96.62 102 LEU A C 1
ATOM 840 O O . LEU A 1 102 ? 33.625 -8.123 -32.194 1.00 96.62 102 LEU A O 1
ATOM 844 N N . GLU A 1 103 ? 35.452 -9.317 -32.688 1.00 96.88 103 GLU A N 1
ATOM 845 C CA . GLU A 1 103 ? 35.095 -10.485 -31.875 1.00 96.88 103 GLU A CA 1
ATOM 846 C C . GLU A 1 103 ? 35.005 -10.117 -30.391 1.00 96.88 103 GLU A C 1
ATOM 848 O O . GLU A 1 103 ? 34.017 -10.433 -29.734 1.00 96.88 103 GLU A O 1
ATOM 853 N N . ARG A 1 104 ? 35.994 -9.377 -29.865 1.00 97.94 104 ARG A N 1
ATOM 854 C CA . ARG A 1 104 ? 35.953 -8.878 -28.481 1.00 97.94 104 ARG A CA 1
ATOM 855 C C . ARG A 1 104 ? 34.769 -7.943 -28.245 1.00 97.94 104 ARG A C 1
ATOM 857 O O . ARG A 1 104 ? 34.106 -8.070 -27.222 1.00 97.94 104 ARG A O 1
ATOM 864 N N . ALA A 1 105 ? 34.501 -7.024 -29.171 1.00 96.81 105 ALA A N 1
ATOM 865 C CA . ALA A 1 105 ? 33.359 -6.119 -29.077 1.00 96.81 105 ALA A CA 1
ATOM 866 C C . ALA A 1 105 ? 32.023 -6.879 -29.158 1.00 96.81 105 ALA A C 1
ATOM 868 O O . ALA A 1 105 ? 31.090 -6.540 -28.437 1.00 96.81 105 ALA A O 1
ATOM 869 N N . GLY A 1 106 ? 31.945 -7.928 -29.982 1.00 97.94 106 GLY A N 1
ATOM 870 C CA . GLY A 1 106 ? 30.790 -8.818 -30.083 1.00 97.94 106 GLY A CA 1
ATOM 871 C C . GLY A 1 106 ? 30.521 -9.553 -28.774 1.00 97.94 106 GLY A C 1
ATOM 872 O O . GLY A 1 106 ? 29.411 -9.477 -28.259 1.00 97.94 106 GLY A O 1
ATOM 873 N N . LEU A 1 107 ? 31.553 -10.155 -28.175 1.00 98.06 107 LEU A N 1
ATOM 874 C CA . LEU A 1 107 ? 31.443 -10.809 -26.866 1.00 98.06 107 LEU A CA 1
ATOM 875 C C . LEU A 1 107 ? 31.011 -9.829 -25.765 1.00 98.06 107 LEU A C 1
ATOM 877 O O . LEU A 1 107 ? 30.159 -10.157 -24.947 1.00 98.06 107 LEU A O 1
ATOM 881 N N . GLN A 1 108 ? 31.555 -8.608 -25.764 1.00 98.06 108 GLN A N 1
ATOM 882 C CA . GLN A 1 108 ? 31.149 -7.562 -24.817 1.00 98.06 108 GLN A CA 1
ATOM 883 C C . GLN A 1 108 ? 29.693 -7.126 -25.013 1.00 98.06 108 GLN A C 1
ATOM 885 O O . GLN A 1 108 ? 28.999 -6.830 -24.040 1.00 98.06 108 GLN A O 1
ATOM 890 N N . MET A 1 109 ? 29.224 -7.071 -26.259 1.00 97.50 109 MET A N 1
ATOM 891 C CA . MET A 1 109 ? 27.836 -6.747 -26.572 1.00 97.50 109 MET A CA 1
ATOM 892 C C . MET A 1 109 ? 26.897 -7.858 -26.097 1.00 97.50 109 MET A C 1
ATOM 894 O O . MET A 1 109 ? 25.916 -7.556 -25.425 1.00 97.50 109 MET A O 1
ATOM 898 N N . GLU A 1 110 ? 27.227 -9.126 -26.360 1.00 98.19 110 GLU A N 1
ATOM 899 C CA . GLU A 1 110 ? 26.466 -10.283 -25.870 1.00 98.19 110 GLU A CA 1
ATOM 900 C C . GLU A 1 110 ? 26.406 -10.311 -24.336 1.00 98.19 110 GLU A C 1
ATOM 902 O O . GLU A 1 110 ? 25.331 -10.468 -23.754 1.00 98.19 110 GLU A O 1
ATOM 907 N N . GLU A 1 111 ? 27.536 -10.088 -23.661 1.00 98.19 111 GLU A N 1
ATOM 908 C CA . GLU A 1 111 ? 27.596 -10.006 -22.199 1.00 98.19 111 GLU A CA 1
ATOM 909 C C . GLU A 1 111 ? 26.715 -8.868 -21.662 1.00 98.19 111 GLU A C 1
ATOM 911 O O . GLU A 1 111 ? 25.921 -9.072 -20.741 1.00 98.19 111 GLU A O 1
ATOM 916 N N . MET A 1 112 ? 26.797 -7.676 -22.259 1.00 97.75 112 MET A N 1
ATOM 917 C CA . MET A 1 112 ? 25.962 -6.543 -21.860 1.00 97.75 112 MET A CA 1
ATOM 918 C C . MET A 1 112 ? 24.474 -6.806 -22.126 1.00 97.75 112 MET A C 1
ATOM 920 O O . MET A 1 112 ? 23.637 -6.430 -21.308 1.00 97.75 112 MET A O 1
ATOM 924 N N . GLU A 1 113 ? 24.120 -7.477 -23.222 1.00 98.19 113 GLU A N 1
ATOM 925 C CA . GLU A 1 113 ? 22.740 -7.884 -23.498 1.00 98.19 113 GLU A CA 1
ATOM 926 C C . GLU A 1 113 ? 22.211 -8.867 -22.451 1.00 98.19 113 GLU A C 1
ATOM 928 O O . GLU A 1 113 ? 21.067 -8.735 -22.007 1.00 98.19 113 GLU A O 1
ATOM 933 N N . HIS A 1 114 ? 23.023 -9.844 -22.041 1.00 98.62 114 HIS A N 1
ATOM 934 C CA . HIS A 1 114 ? 22.672 -10.770 -20.967 1.00 98.62 114 HIS A CA 1
ATOM 935 C C . HIS A 1 114 ? 22.505 -10.047 -19.628 1.00 98.62 114 HIS A C 1
ATOM 937 O O . HIS A 1 114 ? 21.494 -10.250 -18.955 1.00 98.62 114 HIS A O 1
ATOM 943 N N . ASN A 1 115 ? 23.427 -9.148 -19.282 1.00 98.50 115 ASN A N 1
ATOM 944 C CA . ASN A 1 115 ? 23.339 -8.337 -18.068 1.00 98.50 115 ASN A CA 1
ATOM 945 C C . ASN A 1 115 ? 22.106 -7.425 -18.080 1.00 98.50 115 ASN A C 1
ATOM 947 O O . ASN A 1 115 ? 21.400 -7.321 -17.081 1.00 98.50 115 ASN A O 1
ATOM 951 N N . MET A 1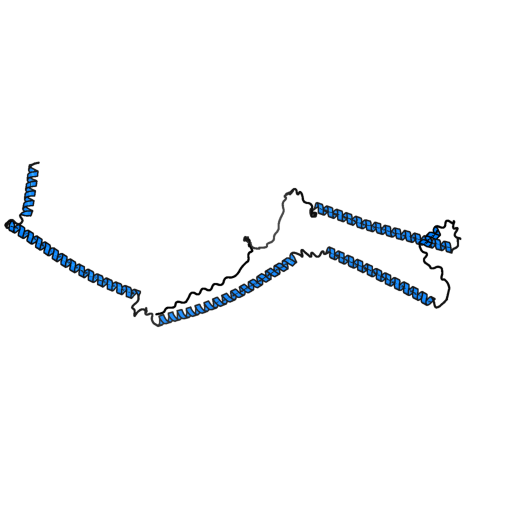 116 ? 21.795 -6.798 -19.217 1.00 98.38 116 MET A N 1
ATOM 952 C CA . MET A 1 116 ? 20.605 -5.962 -19.368 1.00 98.38 116 MET A CA 1
ATOM 953 C C . MET A 1 116 ? 19.320 -6.775 -19.185 1.00 98.38 116 MET A C 1
ATOM 955 O O . MET A 1 116 ? 18.388 -6.292 -18.540 1.00 98.38 116 MET A O 1
ATOM 959 N N . LYS A 1 117 ? 19.263 -8.002 -19.720 1.00 98.56 117 LYS A N 1
ATOM 960 C CA . LYS A 1 117 ? 18.133 -8.921 -19.506 1.00 98.56 117 LYS A CA 1
ATOM 961 C C . LYS A 1 117 ? 17.995 -9.279 -18.024 1.00 98.56 117 LYS A C 1
ATOM 963 O O . LYS A 1 117 ? 16.931 -9.041 -17.467 1.00 98.56 117 LYS A O 1
ATOM 968 N N . ALA A 1 118 ? 19.077 -9.710 -17.372 1.00 98.62 118 ALA A N 1
ATOM 969 C CA . ALA A 1 118 ? 19.073 -10.043 -15.945 1.00 98.62 118 ALA A CA 1
ATOM 970 C C . ALA A 1 118 ? 18.604 -8.866 -15.068 1.00 98.62 118 ALA A C 1
ATOM 972 O O . ALA A 1 118 ? 17.702 -9.021 -14.252 1.00 98.62 118 ALA A O 1
ATOM 973 N N . LEU A 1 119 ? 19.131 -7.660 -15.304 1.00 98.56 119 LEU A N 1
ATOM 974 C CA . LEU A 1 119 ? 18.708 -6.449 -14.589 1.00 98.56 119 LEU A CA 1
ATOM 975 C C . LEU A 1 119 ? 17.247 -6.068 -14.873 1.00 98.56 119 LEU A C 1
ATOM 977 O O . LEU A 1 119 ? 16.581 -5.477 -14.024 1.00 98.56 119 LEU A O 1
ATOM 981 N N . THR A 1 120 ? 16.741 -6.366 -16.071 1.00 98.56 120 THR A N 1
ATOM 982 C CA . THR A 1 120 ? 15.334 -6.124 -16.416 1.00 98.56 120 THR A CA 1
ATOM 983 C C . THR A 1 120 ? 14.417 -7.077 -15.658 1.00 98.56 120 THR A C 1
ATOM 985 O O . THR A 1 120 ? 13.378 -6.632 -15.167 1.00 98.56 120 THR A O 1
ATOM 988 N N . ASP A 1 121 ? 14.809 -8.342 -15.527 1.00 98.62 121 ASP A N 1
ATOM 989 C CA . ASP A 1 121 ? 14.073 -9.345 -14.757 1.00 98.62 121 ASP A CA 1
ATOM 990 C C . ASP A 1 121 ? 14.066 -8.979 -13.263 1.00 98.62 121 ASP A C 1
ATOM 992 O O . ASP A 1 121 ? 12.995 -8.840 -12.674 1.00 98.62 121 ASP A O 1
ATOM 996 N N . GLU A 1 122 ? 15.228 -8.653 -12.683 1.00 98.69 122 GLU A N 1
ATOM 997 C CA . GLU A 1 122 ? 15.330 -8.161 -11.298 1.00 98.69 122 GLU A CA 1
ATOM 998 C C . GLU A 1 122 ? 14.469 -6.906 -11.065 1.00 98.69 122 GLU A C 1
ATOM 1000 O O . GLU A 1 122 ? 13.796 -6.765 -10.041 1.00 98.69 122 GLU A O 1
ATOM 1005 N N . LEU A 1 123 ? 14.434 -5.980 -12.030 1.00 98.50 123 LEU A N 1
ATOM 1006 C CA . LEU A 1 123 ? 13.585 -4.793 -11.951 1.00 98.50 123 LEU A CA 1
ATOM 1007 C C . LEU A 1 123 ? 12.090 -5.147 -11.946 1.00 98.50 123 LEU A C 1
ATOM 1009 O O . LEU A 1 123 ? 11.308 -4.447 -11.292 1.00 98.50 123 LEU A O 1
ATOM 1013 N N . GLN A 1 124 ? 11.666 -6.169 -12.693 1.00 98.62 124 GLN A N 1
ATOM 1014 C CA . GLN A 1 124 ? 10.277 -6.634 -12.673 1.00 98.62 124 GLN A CA 1
ATOM 1015 C C . GLN A 1 124 ? 9.925 -7.258 -11.324 1.00 98.62 124 GLN A C 1
ATOM 1017 O O . GLN A 1 124 ? 8.879 -6.915 -10.769 1.00 98.62 124 GLN A O 1
ATOM 1022 N N . ASP A 1 125 ? 10.820 -8.064 -10.757 1.00 98.62 125 ASP A N 1
ATOM 1023 C CA . ASP A 1 125 ? 10.636 -8.659 -9.432 1.00 98.62 125 ASP A CA 1
ATOM 1024 C C . ASP A 1 125 ? 10.495 -7.574 -8.356 1.00 98.62 125 ASP A C 1
ATOM 1026 O O . ASP A 1 125 ? 9.503 -7.537 -7.624 1.00 98.62 125 ASP A O 1
ATOM 1030 N N . VAL A 1 126 ? 11.397 -6.586 -8.335 1.00 98.56 126 VAL A N 1
ATOM 1031 C CA . VAL A 1 126 ? 11.325 -5.454 -7.392 1.00 98.56 126 VAL A CA 1
ATOM 1032 C C . VAL A 1 126 ? 10.048 -4.626 -7.589 1.00 98.56 126 VAL A C 1
ATOM 1034 O O . VAL A 1 126 ? 9.456 -4.134 -6.622 1.00 98.56 126 VAL A O 1
ATOM 1037 N N . LYS A 1 127 ? 9.577 -4.451 -8.831 1.00 98.56 127 LYS A N 1
ATOM 1038 C CA . LYS A 1 127 ? 8.293 -3.780 -9.098 1.00 98.56 127 LYS A CA 1
ATOM 1039 C C . LYS A 1 127 ? 7.117 -4.576 -8.537 1.00 98.56 127 LYS A C 1
ATOM 1041 O O . LYS A 1 127 ? 6.233 -3.959 -7.940 1.00 98.56 127 LYS A O 1
ATOM 1046 N N . ALA A 1 128 ? 7.114 -5.897 -8.699 1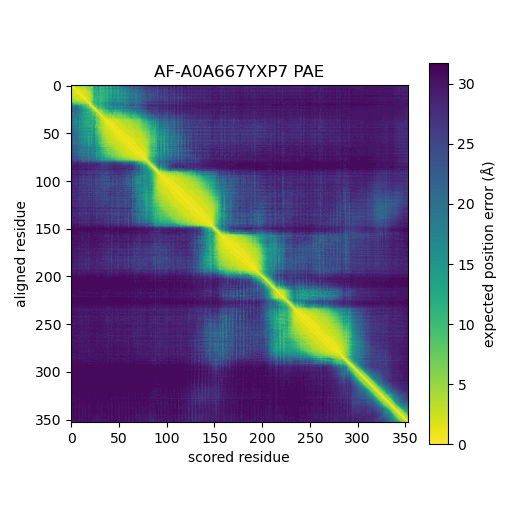.00 98.44 128 ALA A N 1
ATOM 1047 C CA . ALA A 1 128 ? 6.082 -6.774 -8.156 1.00 98.44 128 ALA A CA 1
ATOM 1048 C C . ALA A 1 128 ? 6.079 -6.747 -6.616 1.00 98.44 128 ALA A C 1
ATOM 1050 O O . ALA A 1 128 ? 5.031 -6.556 -5.991 1.00 98.44 128 ALA A O 1
ATOM 1051 N N . GLU A 1 129 ? 7.251 -6.807 -5.983 1.00 98.50 129 GLU A N 1
ATOM 1052 C CA . GLU A 1 129 ? 7.382 -6.648 -4.531 1.00 98.50 129 GLU A CA 1
ATOM 1053 C C . GLU A 1 129 ? 6.858 -5.287 -4.062 1.00 98.50 129 GLU A C 1
ATOM 1055 O O . GLU A 1 129 ? 6.062 -5.203 -3.121 1.00 98.50 129 GLU A O 1
ATOM 1060 N N . ARG A 1 130 ? 7.234 -4.204 -4.756 1.00 98.38 130 ARG A N 1
ATOM 1061 C CA . ARG A 1 130 ? 6.729 -2.857 -4.467 1.00 98.38 130 ARG A CA 1
ATOM 1062 C C . ARG A 1 130 ? 5.205 -2.805 -4.535 1.00 98.38 130 ARG A C 1
ATOM 1064 O O . ARG A 1 130 ? 4.605 -2.175 -3.664 1.00 98.38 130 ARG A O 1
ATOM 1071 N N . THR A 1 131 ? 4.575 -3.437 -5.528 1.00 98.25 131 THR A N 1
ATOM 1072 C CA . THR A 1 131 ? 3.106 -3.475 -5.613 1.00 98.25 131 THR A CA 1
ATOM 1073 C C . THR A 1 131 ? 2.484 -4.200 -4.423 1.00 98.25 131 THR A C 1
ATOM 1075 O O . THR A 1 131 ? 1.570 -3.658 -3.807 1.00 98.25 131 THR A O 1
ATOM 1078 N N . VAL A 1 132 ? 3.049 -5.334 -3.997 1.00 98.50 132 VAL A N 1
ATOM 1079 C CA . VAL A 1 132 ? 2.578 -6.072 -2.812 1.00 98.50 132 VAL A CA 1
ATOM 1080 C C . VAL A 1 132 ? 2.698 -5.225 -1.541 1.00 98.50 132 VAL A C 1
ATOM 1082 O O . VAL A 1 132 ? 1.781 -5.199 -0.713 1.00 98.50 132 VAL A O 1
ATOM 1085 N N . PHE A 1 133 ? 3.808 -4.500 -1.373 1.00 98.44 133 PHE A N 1
ATOM 1086 C CA . PHE A 1 133 ? 3.990 -3.607 -0.228 1.00 98.44 133 PHE A CA 1
ATOM 1087 C C . PHE A 1 133 ? 3.050 -2.403 -0.260 1.00 98.44 133 PHE A C 1
ATOM 1089 O O . PHE A 1 133 ? 2.531 -2.028 0.792 1.00 98.44 133 PHE A O 1
ATOM 1096 N N . MET A 1 134 ? 2.798 -1.822 -1.436 1.00 98.31 134 MET A N 1
ATOM 1097 C CA . MET A 1 134 ? 1.819 -0.745 -1.593 1.00 98.31 134 MET A CA 1
ATOM 1098 C C . MET A 1 134 ? 0.415 -1.214 -1.215 1.00 98.31 134 MET A C 1
ATOM 1100 O O . MET A 1 134 ? -0.207 -0.607 -0.352 1.00 98.31 134 MET A O 1
ATOM 1104 N N . GLU A 1 135 ? -0.042 -2.345 -1.750 1.00 98.12 135 GLU A N 1
ATOM 1105 C CA . GLU A 1 135 ? -1.350 -2.902 -1.399 1.00 98.12 135 GLU A CA 1
ATOM 1106 C C . GLU A 1 135 ? -1.459 -3.232 0.093 1.00 98.12 135 GLU A C 1
ATOM 1108 O O . GLU A 1 135 ? -2.505 -3.040 0.713 1.00 98.12 135 GLU A O 1
ATOM 1113 N N . LYS A 1 136 ? -0.377 -3.732 0.703 1.00 98.31 136 LYS A N 1
ATOM 1114 C CA . LYS A 1 136 ? -0.337 -3.970 2.148 1.00 98.31 136 LYS A CA 1
ATOM 1115 C C . LYS A 1 136 ? -0.470 -2.663 2.927 1.00 98.31 136 LYS A C 1
ATOM 1117 O O . LYS A 1 136 ? -1.212 -2.636 3.906 1.00 98.31 136 LYS A O 1
ATOM 1122 N N . ALA A 1 137 ? 0.234 -1.612 2.514 1.00 97.44 137 ALA A N 1
ATOM 1123 C CA . ALA A 1 137 ? 0.128 -0.296 3.130 1.00 97.44 137 ALA A CA 1
ATOM 1124 C C . ALA A 1 137 ? -1.289 0.273 2.980 1.00 97.44 137 ALA A C 1
ATOM 1126 O O . ALA A 1 137 ? -1.836 0.759 3.963 1.00 97.44 137 ALA A O 1
ATOM 1127 N N . ASP A 1 138 ? -1.910 0.129 1.809 1.00 95.62 138 ASP A N 1
ATOM 1128 C CA . ASP A 1 138 ? -3.280 0.578 1.554 1.00 95.62 138 ASP A CA 1
ATOM 1129 C C . ASP A 1 138 ? -4.290 -0.169 2.432 1.00 95.62 138 ASP A C 1
ATOM 1131 O O . ASP A 1 138 ? -5.099 0.465 3.107 1.00 95.62 138 ASP A O 1
ATOM 1135 N N . ARG A 1 139 ? -4.202 -1.506 2.515 1.00 96.75 139 ARG A N 1
ATOM 1136 C CA . ARG A 1 139 ? -5.048 -2.312 3.415 1.00 96.75 139 ARG A CA 1
ATOM 1137 C C . ARG A 1 139 ? -4.876 -1.901 4.874 1.00 96.75 139 ARG A C 1
ATOM 1139 O O . ARG A 1 139 ? -5.862 -1.671 5.563 1.00 96.75 139 ARG A O 1
ATOM 1146 N N . LEU A 1 140 ? -3.634 -1.774 5.342 1.00 95.19 140 LEU A N 1
ATOM 1147 C CA . LEU A 1 140 ? -3.357 -1.336 6.712 1.00 95.19 140 LEU A CA 1
ATOM 1148 C C . LEU A 1 140 ? -3.861 0.082 6.969 1.00 95.19 140 LEU A C 1
ATOM 1150 O O . LEU A 1 140 ? -4.344 0.357 8.058 1.00 95.19 140 LEU A O 1
ATOM 1154 N N . ASN A 1 141 ? -3.768 0.973 5.986 1.00 90.50 141 ASN A N 1
ATOM 1155 C CA . ASN A 1 141 ? -4.282 2.328 6.090 1.00 90.50 141 ASN A CA 1
ATOM 1156 C C . ASN A 1 141 ? -5.815 2.330 6.174 1.00 90.50 141 ASN A C 1
ATOM 1158 O O . ASN A 1 141 ? -6.369 3.082 6.964 1.00 90.50 141 ASN A O 1
ATOM 1162 N N . VAL A 1 142 ? -6.511 1.467 5.425 1.00 87.75 142 VAL A N 1
ATOM 1163 C CA . VAL A 1 142 ? -7.967 1.277 5.559 1.00 87.75 142 VAL A CA 1
ATOM 1164 C C . VAL A 1 142 ? -8.328 0.779 6.960 1.00 87.75 142 VAL A C 1
ATOM 1166 O O . VAL A 1 142 ? -9.181 1.383 7.602 1.00 87.75 142 VAL A O 1
ATOM 1169 N N . GLU A 1 143 ? -7.648 -0.251 7.469 1.00 86.06 143 GLU A N 1
ATOM 1170 C CA . GLU A 1 143 ? -7.876 -0.770 8.828 1.00 86.06 143 GLU A CA 1
ATOM 1171 C C . GLU A 1 143 ? -7.566 0.278 9.904 1.00 86.06 143 GLU A C 1
ATOM 1173 O O . GLU A 1 143 ? -8.329 0.476 10.848 1.00 86.06 143 GLU A O 1
ATOM 1178 N N . LEU A 1 144 ? -6.465 1.011 9.745 1.00 84.25 144 LEU A N 1
ATOM 1179 C CA . LEU A 1 144 ? -6.086 2.081 10.656 1.00 84.25 144 LEU A CA 1
ATOM 1180 C C . LEU A 1 144 ? -7.111 3.215 10.621 1.00 84.25 144 LEU A C 1
ATOM 1182 O O . LEU A 1 144 ? -7.496 3.698 11.676 1.00 84.25 144 LEU A O 1
ATOM 1186 N N . ASN A 1 145 ? -7.593 3.613 9.444 1.00 79.62 145 ASN A N 1
ATOM 1187 C CA . ASN A 1 145 ? -8.659 4.604 9.314 1.00 79.62 145 ASN A CA 1
ATOM 1188 C C . ASN A 1 145 ? -9.990 4.087 9.867 1.00 79.62 145 ASN A C 1
ATOM 1190 O O . ASN A 1 145 ? -10.750 4.876 10.410 1.00 79.62 145 ASN A O 1
ATOM 1194 N N . HIS A 1 146 ? -10.267 2.784 9.801 1.00 77.38 146 HIS A N 1
ATOM 1195 C CA . HIS A 1 146 ? -11.429 2.186 10.456 1.00 77.38 146 HIS A CA 1
ATOM 1196 C C . HIS A 1 146 ? -11.328 2.267 11.990 1.00 77.38 146 HIS A C 1
ATOM 1198 O O . HIS A 1 146 ? -12.312 2.559 12.666 1.00 77.38 146 HIS A O 1
ATOM 1204 N N . ILE A 1 147 ? -10.131 2.059 12.549 1.00 78.00 147 ILE A N 1
ATOM 1205 C CA . ILE A 1 147 ? -9.869 2.161 13.993 1.00 78.00 147 ILE A CA 1
ATOM 1206 C C . ILE A 1 147 ? -9.850 3.630 14.455 1.00 78.00 147 ILE A C 1
ATOM 1208 O O . ILE A 1 147 ? -10.471 3.971 15.461 1.00 78.00 147 ILE A O 1
ATOM 1212 N N . LEU A 1 148 ? -9.139 4.501 13.732 1.00 71.25 148 LEU A N 1
ATOM 1213 C CA . LEU A 1 148 ? -8.940 5.918 14.064 1.00 71.25 148 LEU A CA 1
ATOM 1214 C C . LEU A 1 148 ? -10.144 6.794 13.711 1.00 71.25 148 LEU A C 1
ATOM 1216 O O . LEU A 1 148 ? -10.397 7.775 14.403 1.00 71.25 148 LEU A O 1
ATOM 1220 N N . GLY A 1 149 ? -10.890 6.443 12.662 1.00 64.62 149 GLY A N 1
ATOM 1221 C CA . GLY A 1 149 ? -12.147 7.087 12.273 1.00 64.62 149 GLY A CA 1
ATOM 1222 C C . GLY A 1 149 ? -13.283 6.833 13.262 1.00 64.62 149 GLY A C 1
ATOM 1223 O O . GLY A 1 149 ? -14.351 7.420 13.130 1.00 64.62 149 GLY A O 1
ATOM 1224 N N . GLY A 1 150 ? -13.033 6.013 14.285 1.00 51.62 150 GLY A N 1
ATOM 1225 C CA . GLY A 1 150 ? -14.003 5.681 15.305 1.00 51.62 150 GLY A CA 1
ATOM 1226 C C . GLY A 1 150 ? -15.021 4.680 14.779 1.00 51.62 150 GLY A C 1
ATOM 1227 O O . GLY A 1 150 ? -15.482 4.717 13.642 1.00 51.62 150 GLY A O 1
ATOM 1228 N N . HIS A 1 151 ? -15.404 3.756 15.644 1.00 55.78 151 HIS A N 1
ATOM 1229 C CA . HIS A 1 151 ? -16.603 2.971 15.454 1.00 55.78 151 HIS A CA 1
ATOM 1230 C C . HIS A 1 151 ? -17.831 3.889 15.272 1.00 55.78 151 HIS A C 1
ATOM 1232 O O . HIS A 1 151 ? -18.507 4.201 16.249 1.00 55.78 151 HIS A O 1
ATOM 1238 N N . GLU A 1 152 ? -18.206 4.230 14.037 1.00 55.03 152 GLU A N 1
ATOM 1239 C CA . GLU A 1 152 ? -19.508 4.863 13.762 1.00 55.03 152 GLU A CA 1
ATOM 1240 C C . GLU A 1 152 ? -20.700 3.961 14.167 1.00 55.03 152 GLU A C 1
ATOM 1242 O O . GLU A 1 152 ? -21.833 4.424 14.220 1.00 55.03 152 GLU A O 1
ATOM 1247 N N . ALA A 1 153 ? -20.465 2.693 14.544 1.00 55.78 153 ALA A N 1
ATOM 1248 C CA . ALA A 1 153 ? -21.490 1.773 15.060 1.00 55.78 153 ALA A CA 1
ATOM 1249 C C . ALA A 1 153 ? -21.283 1.292 16.515 1.00 55.78 153 ALA A C 1
ATOM 1251 O O . ALA A 1 153 ? -22.055 0.474 17.008 1.00 55.78 153 ALA A O 1
ATOM 1252 N N . ARG A 1 154 ? -20.236 1.744 17.211 1.00 58.25 154 ARG A N 1
ATOM 1253 C CA . ARG A 1 154 ? -19.861 1.292 18.569 1.00 58.25 154 ARG A CA 1
ATOM 1254 C C . ARG A 1 154 ? -18.950 2.327 19.242 1.00 58.25 154 ARG A C 1
ATOM 1256 O O . ARG A 1 154 ? -17.884 1.990 19.757 1.00 58.25 154 ARG A O 1
ATOM 1263 N N . ILE A 1 155 ? -19.341 3.600 19.249 1.00 59.16 155 ILE A N 1
ATOM 1264 C CA . ILE A 1 155 ? -18.864 4.473 20.324 1.00 59.16 155 ILE A CA 1
ATOM 1265 C C . ILE A 1 155 ? -19.314 3.765 21.598 1.00 59.16 155 ILE A C 1
ATOM 1267 O O . ILE A 1 155 ? -20.510 3.634 21.850 1.00 59.16 155 ILE A O 1
ATOM 1271 N N . ILE A 1 156 ? -18.362 3.179 22.322 1.00 60.81 156 ILE A N 1
ATOM 1272 C CA . ILE A 1 156 ? -18.633 2.623 23.636 1.00 60.81 156 ILE A CA 1
ATOM 1273 C C . ILE A 1 156 ? -19.077 3.822 24.459 1.00 60.81 156 ILE A C 1
ATOM 1275 O O . ILE A 1 156 ? -18.267 4.698 24.755 1.00 60.81 156 ILE A O 1
ATOM 1279 N N . ASP A 1 157 ? -20.373 3.891 24.747 1.00 73.94 157 ASP A N 1
ATOM 1280 C CA . ASP A 1 157 ? -20.930 4.878 25.654 1.00 73.94 157 ASP A CA 1
ATOM 1281 C C . ASP A 1 157 ? -20.392 4.544 27.049 1.00 73.94 157 ASP A C 1
ATOM 1283 O O . ASP A 1 157 ? -20.930 3.717 27.789 1.00 73.94 157 ASP A O 1
ATOM 1287 N N . VAL A 1 158 ? -19.226 5.118 27.348 1.00 81.56 158 VAL A N 1
ATOM 1288 C CA . VAL A 1 158 ? -18.514 4.924 28.609 1.00 81.56 158 VAL A CA 1
ATOM 1289 C C . VAL A 1 158 ? -19.413 5.333 29.770 1.00 81.56 158 VAL A C 1
ATOM 1291 O O . VAL A 1 158 ? -19.356 4.691 30.816 1.00 81.56 158 VAL A O 1
ATOM 1294 N N . ASP A 1 159 ? -20.285 6.327 29.584 1.00 84.81 159 ASP A N 1
ATOM 1295 C CA . ASP A 1 159 ? -21.239 6.750 30.603 1.00 84.81 159 ASP A CA 1
ATOM 1296 C C . ASP A 1 159 ? -22.326 5.688 30.817 1.00 84.81 159 ASP A C 1
ATOM 1298 O O . ASP A 1 159 ? -22.605 5.338 31.966 1.00 84.81 159 ASP A O 1
ATOM 1302 N N . ALA A 1 160 ? -22.878 5.094 29.752 1.00 86.75 160 ALA A N 1
ATOM 1303 C CA . ALA A 1 160 ? -23.811 3.967 29.863 1.00 86.75 160 ALA A CA 1
ATOM 1304 C C . ALA A 1 160 ? -23.178 2.756 30.563 1.00 86.75 160 ALA A C 1
ATOM 1306 O O . ALA A 1 160 ? -23.779 2.206 31.489 1.00 86.75 160 ALA A O 1
ATOM 1307 N N . LEU A 1 161 ? -21.943 2.388 30.202 1.00 88.38 161 LEU A N 1
ATOM 1308 C CA . LEU A 1 161 ? -21.217 1.310 30.881 1.00 88.38 161 LEU A CA 1
ATOM 1309 C C . LEU A 1 161 ? -20.900 1.651 32.341 1.00 88.38 161 LEU A C 1
ATOM 1311 O O . LEU A 1 161 ? -21.007 0.787 33.209 1.00 88.38 161 LEU A O 1
ATOM 1315 N N . CYS A 1 162 ? -20.534 2.896 32.652 1.00 93.44 162 CYS A N 1
ATOM 1316 C CA . CYS A 1 162 ? -20.303 3.330 34.031 1.00 93.44 162 CYS A CA 1
ATOM 1317 C C . CYS A 1 162 ? -21.595 3.294 34.860 1.00 93.44 162 CYS A C 1
ATOM 1319 O O . CYS A 1 162 ? -21.558 2.929 36.038 1.00 93.44 162 CYS A O 1
ATOM 1321 N N . MET A 1 163 ? -22.737 3.651 34.264 1.00 93.50 163 MET A N 1
ATOM 1322 C CA . MET A 1 163 ? -24.047 3.549 34.909 1.00 93.50 163 MET A CA 1
ATOM 1323 C C . MET A 1 163 ? -24.448 2.094 35.149 1.00 93.50 163 MET A C 1
ATOM 1325 O O . MET A 1 163 ? -24.875 1.769 36.255 1.00 93.50 163 MET A O 1
ATOM 1329 N N . GLU A 1 164 ? -24.272 1.217 34.160 1.00 94.12 164 GLU A N 1
ATOM 1330 C CA . GLU A 1 164 ? -24.540 -0.216 34.300 1.00 94.12 164 GLU A CA 1
ATOM 1331 C C . GLU A 1 164 ? -23.646 -0.837 35.376 1.00 94.12 164 GLU A C 1
ATOM 1333 O O . GLU A 1 164 ? -24.131 -1.522 36.274 1.00 94.12 164 GLU A O 1
ATOM 1338 N N . ASN A 1 165 ? -22.349 -0.529 35.358 1.00 94.69 165 ASN A N 1
ATOM 1339 C CA . ASN A 1 165 ? -21.405 -1.033 36.346 1.00 94.69 165 ASN A CA 1
ATOM 1340 C C . ASN A 1 165 ? -21.777 -0.577 37.768 1.00 94.69 165 ASN A C 1
ATOM 1342 O O . ASN A 1 165 ? -21.796 -1.394 38.692 1.00 94.69 165 ASN A O 1
ATOM 1346 N N . ARG A 1 166 ? -22.159 0.697 37.940 1.00 96.94 166 ARG A N 1
ATOM 1347 C CA . ARG A 1 166 ? -22.647 1.227 39.224 1.00 96.94 166 ARG A CA 1
ATOM 1348 C C . ARG A 1 166 ? -23.937 0.535 39.670 1.00 96.94 166 ARG A C 1
ATOM 1350 O O . ARG A 1 166 ? -24.029 0.125 40.824 1.00 96.94 166 ARG A O 1
ATOM 1357 N N . TYR A 1 167 ? -24.894 0.356 38.762 1.00 97.38 167 TYR A N 1
ATOM 1358 C CA . TYR A 1 167 ? -26.156 -0.329 39.042 1.00 97.38 167 TYR A CA 1
ATOM 1359 C C . TYR A 1 167 ? -25.941 -1.786 39.468 1.00 97.38 167 TYR A C 1
ATOM 1361 O O . TYR A 1 167 ? -26.529 -2.239 40.449 1.00 97.38 167 TYR A O 1
ATOM 1369 N N . LEU A 1 168 ? -25.075 -2.519 38.765 1.00 97.88 168 LEU A N 1
ATOM 1370 C CA . LEU A 1 168 ? -24.749 -3.905 39.094 1.00 97.88 168 LEU A CA 1
ATOM 1371 C C . LEU A 1 168 ? -24.064 -4.017 40.461 1.00 97.88 168 LEU A C 1
ATOM 1373 O O . LEU A 1 168 ? -24.396 -4.924 41.223 1.00 97.88 168 LEU A O 1
ATOM 1377 N N . HIS A 1 169 ? -23.177 -3.081 40.812 1.00 97.75 169 HIS A N 1
ATOM 1378 C CA . HIS A 1 169 ? -22.577 -3.026 42.149 1.00 97.75 169 HIS A CA 1
ATOM 1379 C C . HIS A 1 169 ? -23.621 -2.756 43.241 1.00 97.75 169 HIS A C 1
ATOM 1381 O O . HIS A 1 169 ? -23.621 -3.431 44.269 1.00 97.75 169 HIS A O 1
ATOM 1387 N N . GLU A 1 170 ? -24.541 -1.813 43.023 1.00 97.75 170 GLU A N 1
ATOM 1388 C CA . GLU A 1 170 ? -25.638 -1.544 43.961 1.00 97.75 170 GLU A CA 1
ATOM 1389 C C . GLU A 1 170 ? -26.556 -2.766 44.123 1.00 97.75 170 GLU A C 1
ATOM 1391 O O . GLU A 1 170 ? -26.883 -3.148 45.247 1.00 97.75 170 GLU A O 1
ATOM 1396 N N . ARG A 1 171 ? -26.909 -3.436 43.019 1.00 98.12 171 ARG A N 1
ATOM 1397 C CA . ARG A 1 171 ? -27.680 -4.689 43.028 1.00 98.12 171 ARG A CA 1
ATOM 1398 C C . ARG A 1 171 ? -26.972 -5.801 43.789 1.00 98.12 171 ARG A C 1
ATOM 1400 O O . ARG A 1 171 ? -27.606 -6.497 44.578 1.00 98.12 171 ARG A O 1
ATOM 1407 N N . PHE A 1 172 ? -25.675 -5.973 43.554 1.00 97.69 172 PHE A N 1
ATOM 1408 C CA . PHE A 1 172 ? -24.870 -6.965 44.253 1.00 97.69 172 PHE A CA 1
ATOM 1409 C C . PHE A 1 172 ? -24.852 -6.699 45.762 1.00 97.69 172 PHE A C 1
ATOM 1411 O O . PHE A 1 172 ? -25.094 -7.614 46.548 1.00 97.69 172 PHE A O 1
ATOM 1418 N N . ASN A 1 173 ? -24.651 -5.442 46.168 1.00 97.62 173 ASN A N 1
ATOM 1419 C CA . ASN A 1 173 ? -24.660 -5.052 47.577 1.00 97.62 173 ASN A CA 1
ATOM 1420 C C . ASN A 1 173 ? -26.019 -5.317 48.243 1.00 97.62 173 ASN A C 1
ATOM 1422 O O . ASN A 1 173 ? -26.051 -5.892 49.328 1.00 97.62 173 ASN A O 1
ATOM 1426 N N . GLN A 1 174 ? -27.133 -4.995 47.577 1.00 96.81 174 GLN A N 1
ATOM 1427 C CA . GLN A 1 174 ? -28.482 -5.289 48.085 1.00 96.81 174 GLN A CA 1
ATOM 1428 C C . GLN A 1 174 ? -28.687 -6.789 48.325 1.00 96.81 174 GLN A C 1
ATOM 1430 O O . GLN A 1 174 ? -29.100 -7.200 49.407 1.00 96.81 174 GLN A O 1
ATOM 1435 N N . VAL A 1 175 ? -28.335 -7.630 47.348 1.00 97.69 175 VAL A N 1
ATOM 1436 C CA . VAL A 1 175 ? -28.444 -9.091 47.494 1.00 97.69 175 VAL A CA 1
ATOM 1437 C C . VAL A 1 175 ? -27.532 -9.596 48.614 1.00 97.69 175 VAL A C 1
ATOM 1439 O O . VAL A 1 175 ? -27.903 -10.491 49.376 1.00 97.69 175 VAL A O 1
ATOM 1442 N N . GLN A 1 176 ? -26.343 -9.014 48.764 1.00 97.88 176 GLN A N 1
ATOM 1443 C CA . GLN A 1 176 ? -25.424 -9.376 49.835 1.00 97.88 176 GLN A CA 1
ATOM 1444 C C . GLN A 1 176 ? -25.993 -9.038 51.224 1.00 97.88 176 GLN A C 1
ATOM 1446 O O . GLN A 1 176 ? -25.842 -9.837 52.155 1.00 97.88 176 GLN A O 1
ATOM 1451 N N . GLU A 1 177 ? -26.672 -7.899 51.366 1.00 97.31 177 GLU A N 1
ATOM 1452 C CA . GLU A 1 177 ? -27.391 -7.501 52.582 1.00 97.31 177 GLU A CA 1
ATOM 1453 C C . GLU A 1 177 ? -28.574 -8.429 52.879 1.00 97.31 177 GLU A C 1
ATOM 1455 O O . GLU A 1 177 ? -28.712 -8.889 54.015 1.00 97.31 177 GLU A O 1
ATOM 1460 N N . GLU A 1 178 ? -29.370 -8.789 51.870 1.00 96.44 178 GLU A N 1
ATOM 1461 C CA . GLU A 1 178 ? -30.465 -9.757 52.006 1.00 96.44 178 GLU A CA 1
ATOM 1462 C C . GLU A 1 178 ? -29.949 -11.118 52.484 1.00 96.44 178 GLU A C 1
ATOM 1464 O O . GLU A 1 178 ? -30.466 -11.684 53.449 1.00 96.44 178 GLU A O 1
ATOM 1469 N N . VAL A 1 179 ? -28.869 -11.625 51.883 1.00 97.81 179 VAL A N 1
ATOM 1470 C CA . VAL A 1 179 ? -28.224 -12.873 52.315 1.00 97.81 179 VAL A CA 1
ATOM 1471 C C . VAL A 1 179 ? -27.757 -12.776 53.768 1.00 97.81 179 VAL A C 1
ATOM 1473 O O . VAL A 1 179 ? -27.922 -13.728 54.536 1.00 97.81 179 VAL A O 1
ATOM 1476 N N . ASN A 1 180 ? -27.187 -11.643 54.176 1.00 97.19 180 ASN A N 1
ATOM 1477 C CA . ASN A 1 180 ? -26.734 -11.435 55.550 1.00 97.19 180 ASN A CA 1
ATOM 1478 C C . ASN A 1 180 ? -27.910 -11.378 56.540 1.00 97.19 180 ASN A C 1
ATOM 1480 O O . ASN A 1 180 ? -27.844 -11.993 57.610 1.00 97.19 180 ASN A O 1
ATOM 1484 N N . LEU A 1 181 ? -29.011 -10.720 56.168 1.00 97.06 181 LEU A N 1
ATOM 1485 C CA . LEU A 1 181 ? -30.257 -10.701 56.937 1.00 97.06 181 LEU A CA 1
ATOM 1486 C C . LEU A 1 181 ? -30.848 -12.106 57.077 1.00 97.06 181 LEU A C 1
ATOM 1488 O O . LEU A 1 181 ? -31.185 -12.515 58.190 1.00 97.06 181 LEU A O 1
ATOM 1492 N N . LEU A 1 182 ? -30.910 -12.882 55.991 1.00 96.62 182 LEU A N 1
ATOM 1493 C CA . LEU A 1 182 ? -31.382 -14.266 56.029 1.00 96.62 182 LEU A CA 1
ATOM 1494 C C . LEU A 1 182 ? -30.489 -15.137 56.913 1.00 96.62 182 LEU A C 1
ATOM 1496 O O . LEU A 1 182 ? -31.009 -15.882 57.740 1.00 96.62 182 LEU A O 1
ATOM 1500 N N . LYS A 1 183 ? -29.161 -15.018 56.811 1.00 97.50 183 LYS A N 1
ATOM 1501 C CA . LYS A 1 183 ? -28.224 -15.732 57.696 1.00 97.50 183 LYS A CA 1
ATOM 1502 C C . LYS A 1 183 ? -28.469 -15.393 59.168 1.00 97.50 183 LYS A C 1
ATOM 1504 O O . LYS A 1 183 ? -28.524 -16.301 59.999 1.00 97.50 183 LYS A O 1
ATOM 1509 N N . SER A 1 184 ? -28.669 -14.112 59.490 1.00 96.50 184 SER A N 1
ATOM 1510 C CA . SER A 1 184 ? -29.007 -13.662 60.847 1.00 96.50 184 SER A CA 1
ATOM 1511 C C . SER A 1 184 ? -30.350 -14.232 61.316 1.00 96.50 184 SER A C 1
ATOM 1513 O O . SER A 1 184 ? -30.448 -14.766 62.421 1.00 96.50 184 SER A O 1
ATOM 1515 N N . ASN A 1 185 ? -31.377 -14.216 60.464 1.00 96.88 185 ASN A N 1
ATOM 1516 C CA . ASN A 1 185 ? -32.693 -14.772 60.780 1.00 96.88 185 ASN A CA 1
ATOM 1517 C C . ASN A 1 185 ? -32.649 -16.291 60.978 1.00 96.88 185 ASN A C 1
ATOM 1519 O O . ASN A 1 185 ? -33.187 -16.792 61.963 1.00 96.88 185 ASN A O 1
ATOM 1523 N N . ILE A 1 186 ? -31.943 -17.027 60.115 1.00 96.69 186 ILE A N 1
ATOM 1524 C CA . ILE A 1 186 ? -31.707 -18.468 60.274 1.00 96.69 186 ILE A CA 1
ATOM 1525 C C . ILE A 1 186 ? -31.009 -18.743 61.607 1.00 96.69 186 ILE A C 1
ATOM 1527 O O . ILE A 1 186 ? -31.416 -19.645 62.337 1.00 96.69 186 ILE A O 1
ATOM 1531 N N . MET A 1 187 ? -29.994 -17.953 61.969 1.00 95.62 187 MET A N 1
ATOM 1532 C CA . MET A 1 187 ? -29.303 -18.092 63.251 1.00 95.62 187 MET A CA 1
ATOM 1533 C C . MET A 1 187 ? -30.243 -17.845 64.440 1.00 95.62 187 MET A C 1
ATOM 1535 O O . MET A 1 187 ? -30.232 -18.622 65.401 1.00 95.62 187 MET A O 1
ATOM 1539 N N . LYS A 1 188 ? -31.101 -16.819 64.368 1.00 95.44 188 LYS A N 1
ATOM 1540 C CA . LYS A 1 188 ? -32.131 -16.542 65.384 1.00 95.44 188 LYS A CA 1
ATOM 1541 C C . LYS A 1 188 ? -33.114 -17.706 65.513 1.00 95.44 188 LYS A C 1
ATOM 1543 O O . LYS A 1 188 ? -33.343 -18.174 66.627 1.00 95.44 188 LYS A O 1
ATOM 1548 N N . TYR A 1 189 ? -33.644 -18.221 64.402 1.00 95.56 189 TYR A N 1
ATOM 1549 C CA . TYR A 1 189 ? -34.579 -19.349 64.414 1.00 95.56 189 TYR A CA 1
ATOM 1550 C C . TYR A 1 189 ? -33.934 -20.638 64.914 1.00 95.56 189 TYR A C 1
ATOM 1552 O O . TYR A 1 189 ? -34.533 -21.329 65.733 1.00 95.56 189 TYR A O 1
ATOM 1560 N N . LYS A 1 190 ? -32.694 -20.932 64.510 1.00 94.88 190 LYS A N 1
ATOM 1561 C CA . LYS A 1 190 ? -31.929 -22.068 65.038 1.00 94.88 190 LYS A CA 1
ATOM 1562 C C . LYS A 1 190 ? -31.757 -21.956 66.553 1.00 94.88 190 LYS A C 1
ATOM 1564 O O . LYS A 1 190 ? -32.011 -22.916 67.270 1.00 94.88 190 LYS A O 1
ATOM 1569 N N . THR A 1 191 ? -31.398 -20.773 67.050 1.00 92.62 191 THR A N 1
ATOM 1570 C CA . THR A 1 191 ? -31.239 -20.522 68.492 1.00 92.62 191 THR A CA 1
ATOM 1571 C C . THR A 1 191 ? -32.566 -20.671 69.243 1.00 92.62 191 THR A C 1
ATOM 1573 O O . THR A 1 191 ? -32.604 -21.281 70.308 1.00 92.62 191 THR A O 1
ATOM 1576 N N . ALA A 1 192 ? -33.670 -20.154 68.697 1.00 90.38 192 ALA A N 1
ATOM 1577 C CA . ALA A 1 192 ? -35.002 -20.306 69.283 1.00 90.38 192 ALA A CA 1
ATOM 1578 C C . ALA A 1 192 ? -35.475 -21.772 69.286 1.00 90.38 192 ALA A C 1
ATOM 1580 O O . ALA A 1 192 ? -36.067 -22.226 70.266 1.00 90.38 192 ALA A O 1
ATOM 1581 N N . LEU A 1 193 ? -35.176 -22.522 68.221 1.00 87.25 193 LEU A N 1
ATOM 1582 C CA . LEU A 1 193 ? -35.498 -23.942 68.108 1.00 87.25 193 LEU A CA 1
ATOM 1583 C C . LEU A 1 193 ? -34.703 -24.783 69.113 1.00 87.25 193 LEU A C 1
ATOM 1585 O O . LEU A 1 193 ? -35.298 -25.613 69.791 1.00 87.25 193 LEU A O 1
ATOM 1589 N N . GLU A 1 194 ? -33.399 -24.539 69.269 1.00 86.00 194 GLU A N 1
ATOM 1590 C CA . GLU A 1 194 ? -32.579 -25.216 70.286 1.00 86.00 194 GLU A CA 1
ATOM 1591 C C . GLU A 1 194 ? -33.032 -24.858 71.710 1.00 86.00 194 GLU A C 1
ATOM 1593 O O . GLU A 1 194 ? -33.134 -25.738 72.560 1.00 86.00 194 GLU A O 1
ATOM 1598 N N . ARG A 1 195 ? -33.418 -23.599 71.974 1.00 79.62 195 ARG A N 1
ATOM 1599 C CA . ARG A 1 195 ? -34.029 -23.216 73.263 1.00 79.62 195 ARG A CA 1
ATOM 1600 C C . ARG A 1 195 ? -35.328 -23.980 73.533 1.00 79.62 195 ARG A C 1
ATOM 1602 O O . ARG A 1 195 ? -35.523 -24.431 74.657 1.00 79.62 195 ARG A O 1
ATOM 1609 N N . ARG A 1 196 ? -36.180 -24.180 72.518 1.00 76.12 196 ARG A N 1
ATOM 1610 C CA . ARG A 1 196 ? -37.409 -24.985 72.640 1.00 76.12 196 ARG A CA 1
ATOM 1611 C C . ARG A 1 196 ? -37.104 -26.479 72.810 1.00 76.12 196 ARG A C 1
ATOM 1613 O O . ARG A 1 196 ? -37.761 -27.150 73.597 1.00 76.12 196 ARG A O 1
ATOM 1620 N N . LYS A 1 197 ? -36.111 -27.017 72.095 1.00 76.25 197 LYS A N 1
ATOM 1621 C CA . LYS A 1 197 ? -35.683 -28.420 72.231 1.00 76.25 197 LYS A CA 1
ATOM 1622 C C . LYS A 1 197 ? -35.181 -28.700 73.648 1.00 76.25 197 LYS A C 1
ATOM 1624 O O . LYS A 1 197 ? -35.552 -29.712 74.232 1.00 76.25 197 LYS A O 1
ATOM 1629 N N . ASN A 1 198 ? -34.431 -27.760 74.217 1.00 60.25 198 ASN A N 1
ATOM 1630 C CA . ASN A 1 198 ? -33.882 -27.858 75.567 1.00 60.25 198 ASN A CA 1
ATOM 1631 C C . ASN A 1 198 ? -34.921 -27.540 76.661 1.00 60.25 198 ASN A C 1
ATOM 1633 O O . ASN A 1 198 ? -34.756 -27.977 77.798 1.00 60.25 198 ASN A O 1
ATOM 1637 N N . SER A 1 199 ? -36.008 -26.824 76.338 1.00 56.69 199 SER A N 1
ATOM 1638 C CA . SER A 1 199 ? -37.155 -26.654 77.242 1.00 56.69 199 SER A CA 1
ATOM 1639 C C . SER A 1 199 ? -38.116 -27.849 77.214 1.00 56.69 199 SER A C 1
ATOM 1641 O O . SER A 1 199 ? -38.795 -28.102 78.200 1.00 56.69 199 SER A O 1
ATOM 1643 N N . ASN A 1 200 ? -38.161 -28.627 76.126 1.00 49.66 200 ASN A N 1
ATOM 1644 C CA . ASN A 1 200 ? -39.047 -29.792 75.996 1.00 49.66 200 ASN A CA 1
ATOM 1645 C C . ASN A 1 200 ? -38.578 -31.024 76.803 1.00 49.66 200 ASN A C 1
ATOM 1647 O O . ASN A 1 200 ? -39.275 -32.034 76.850 1.00 49.66 200 ASN A O 1
ATOM 1651 N N . THR A 1 201 ? -37.412 -30.946 77.450 1.00 50.16 201 THR A N 1
ATOM 1652 C CA . THR A 1 201 ? -36.913 -31.955 78.399 1.00 50.16 201 THR A CA 1
ATOM 1653 C C . THR A 1 201 ? -37.391 -31.747 79.840 1.00 50.16 201 THR A C 1
ATOM 1655 O O . THR A 1 201 ? -37.169 -32.625 80.666 1.00 50.16 201 THR A O 1
ATOM 1658 N N . TYR A 1 202 ? -38.104 -30.657 80.149 1.00 51.56 202 TYR A N 1
ATOM 1659 C CA . TYR A 1 202 ? -38.780 -30.470 81.437 1.00 51.56 202 TYR A CA 1
ATOM 1660 C C . TYR A 1 202 ? -40.137 -29.781 81.247 1.00 51.56 202 TYR A C 1
ATOM 1662 O O . TYR A 1 202 ? -40.210 -28.578 81.030 1.00 51.56 202 TYR A O 1
ATOM 1670 N N . GLY A 1 203 ? -41.220 -30.544 81.407 1.00 45.34 203 GLY A N 1
ATOM 1671 C CA . GLY A 1 203 ? -42.544 -29.987 81.694 1.00 45.34 203 GLY A CA 1
ATOM 1672 C C . GLY A 1 203 ? -43.510 -29.944 80.512 1.00 45.34 203 GLY A C 1
ATOM 1673 O O . GLY A 1 203 ? -43.544 -29.010 79.721 1.00 45.34 203 GLY A O 1
ATOM 1674 N N . LYS A 1 204 ? -44.392 -30.942 80.478 1.00 49.69 204 LYS A N 1
ATOM 1675 C CA . LYS A 1 204 ? -45.675 -30.914 79.778 1.00 49.69 204 LYS A CA 1
ATOM 1676 C C . LYS A 1 204 ? -46.565 -29.858 80.449 1.00 49.69 204 LYS A C 1
ATOM 1678 O O . LYS A 1 204 ? -47.101 -30.121 81.521 1.00 49.69 204 LYS A O 1
ATOM 1683 N N . SER A 1 205 ? -46.722 -28.681 79.847 1.00 37.91 205 SER A N 1
ATOM 1684 C CA . SER A 1 205 ? -47.731 -27.697 80.255 1.00 37.91 205 SER A CA 1
ATOM 1685 C C . SER A 1 205 ? -48.650 -27.360 79.081 1.00 37.91 205 SER A C 1
ATOM 1687 O O . SER A 1 205 ? -48.239 -26.882 78.025 1.00 37.91 205 SER A O 1
ATOM 1689 N N . ASN A 1 206 ? -49.929 -27.670 79.280 1.00 43.75 206 ASN A N 1
ATOM 1690 C CA . ASN A 1 206 ? -51.024 -27.306 78.396 1.00 43.75 206 ASN A CA 1
ATOM 1691 C C . ASN A 1 206 ? -51.193 -25.781 78.430 1.00 43.75 206 ASN A C 1
ATOM 1693 O O . ASN A 1 206 ? -51.686 -25.230 79.408 1.00 43.75 20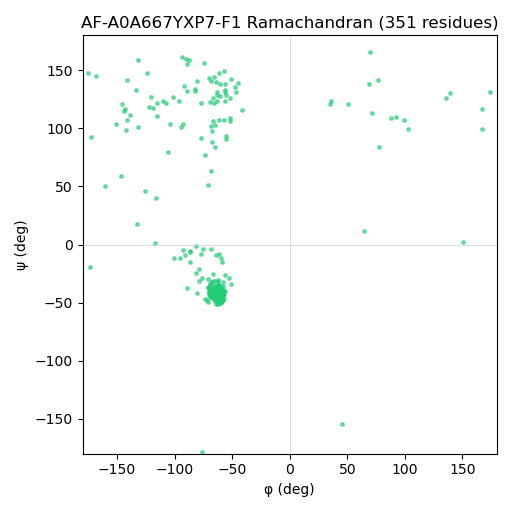6 ASN A O 1
ATOM 1697 N N . SER A 1 207 ? -50.773 -25.107 77.366 1.00 41.25 207 SER A N 1
ATOM 1698 C CA . SER A 1 207 ? -51.104 -23.708 77.081 1.00 41.25 207 SER A CA 1
ATOM 1699 C C . SER A 1 207 ? -51.195 -23.535 75.564 1.00 41.25 207 SER A C 1
ATOM 1701 O O . SER A 1 207 ? -50.444 -22.807 74.922 1.00 41.25 207 SER A O 1
ATOM 1703 N N . SER A 1 208 ? -52.093 -24.303 74.950 1.00 45.44 208 SER A N 1
ATOM 1704 C CA . SER A 1 208 ? -52.578 -24.017 73.605 1.00 45.44 208 SER A CA 1
ATOM 1705 C C . SER A 1 208 ? -53.868 -23.225 73.764 1.00 45.44 208 SER A C 1
ATOM 1707 O O . SER A 1 208 ? -54.870 -23.851 74.083 1.00 45.44 208 SER A O 1
ATOM 1709 N N . VAL A 1 209 ? -53.843 -21.894 73.605 1.00 47.09 209 VAL A N 1
ATOM 1710 C CA . VAL A 1 209 ? -55.002 -21.109 73.101 1.00 47.09 209 VAL A CA 1
ATOM 1711 C C . VAL A 1 209 ? -54.699 -19.616 72.847 1.00 47.09 209 VAL A C 1
ATOM 1713 O O . VAL A 1 209 ? -55.395 -19.033 72.031 1.00 47.09 209 VAL A O 1
ATOM 1716 N N . LEU A 1 210 ? -53.651 -18.971 73.385 1.00 47.19 210 LEU A N 1
ATOM 1717 C CA . LEU A 1 210 ? -53.505 -17.495 73.249 1.00 47.19 210 LEU A CA 1
ATOM 1718 C C . LEU A 1 210 ? -52.280 -16.992 72.463 1.00 47.19 210 LEU A C 1
ATOM 1720 O O . LEU A 1 210 ? -51.659 -16.004 72.834 1.00 47.19 210 LEU A O 1
ATOM 1724 N N . THR A 1 211 ? -51.909 -17.641 71.358 1.00 43.81 211 THR A N 1
ATOM 1725 C CA . THR A 1 211 ? -50.837 -17.124 70.467 1.00 43.81 211 THR A CA 1
ATOM 1726 C C . THR A 1 211 ? -51.217 -17.142 68.984 1.00 43.81 211 THR A C 1
ATOM 1728 O O . THR A 1 211 ? -50.353 -17.073 68.112 1.00 43.81 211 THR A O 1
ATOM 1731 N N . GLY A 1 212 ? -52.515 -17.249 68.686 1.00 47.88 212 GLY A N 1
ATOM 1732 C CA . GLY A 1 212 ? -53.034 -17.127 67.327 1.00 47.88 212 GLY A CA 1
ATOM 1733 C C . GLY A 1 212 ? -53.078 -15.661 66.910 1.00 47.88 212 GLY A C 1
ATOM 1734 O O . GLY A 1 212 ? -53.724 -14.855 67.570 1.00 47.88 212 GLY A O 1
ATOM 1735 N N . VAL A 1 213 ? -52.381 -15.326 65.825 1.00 49.88 213 VAL A N 1
ATOM 1736 C CA . VAL A 1 213 ? -52.446 -14.022 65.154 1.00 49.88 213 VAL A CA 1
ATOM 1737 C C . VAL A 1 213 ? -53.914 -13.696 64.870 1.00 49.88 213 VAL A C 1
ATOM 1739 O O . VAL A 1 213 ? -54.537 -14.344 64.030 1.00 49.88 213 VAL A O 1
ATOM 1742 N N . LEU A 1 214 ? -54.474 -12.721 65.589 1.00 49.34 214 LEU A N 1
ATOM 1743 C CA . LEU A 1 214 ? -55.813 -12.213 65.304 1.00 49.34 214 LEU A CA 1
ATOM 1744 C C . LEU A 1 214 ? -55.778 -11.512 63.943 1.00 49.34 214 LEU A C 1
ATOM 1746 O O . LEU A 1 214 ? -54.941 -10.644 63.691 1.00 49.34 214 LEU A O 1
ATOM 1750 N N 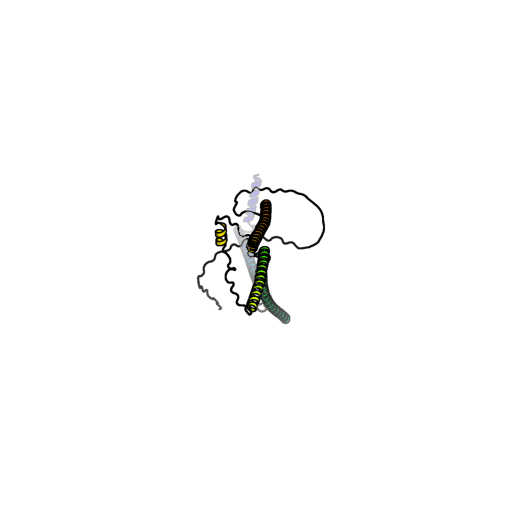. SER A 1 215 ? -56.671 -11.916 63.045 1.00 56.56 215 SER A N 1
ATOM 1751 C CA . SER A 1 215 ? -56.823 -11.302 61.728 1.00 56.56 215 SER A CA 1
ATOM 1752 C C . SER A 1 215 ? -57.324 -9.864 61.871 1.00 56.56 215 SER A C 1
ATOM 1754 O O . SER A 1 215 ? -58.178 -9.584 62.710 1.00 56.56 215 SER A O 1
ATOM 1756 N N . ALA A 1 216 ? -56.868 -8.955 61.001 1.00 55.38 216 ALA A N 1
ATOM 1757 C CA . ALA A 1 216 ? -57.313 -7.557 60.980 1.00 55.38 216 ALA A CA 1
ATOM 1758 C C . ALA A 1 216 ? -58.847 -7.411 60.912 1.00 55.38 216 ALA A C 1
ATOM 1760 O O . ALA A 1 216 ? -59.402 -6.463 61.460 1.00 55.38 216 ALA A O 1
ATOM 1761 N N . LYS A 1 217 ? -59.539 -8.386 60.303 1.00 53.34 217 LYS A N 1
ATOM 1762 C CA . LYS A 1 217 ? -61.007 -8.438 60.287 1.00 53.34 217 LYS A CA 1
ATOM 1763 C C . LYS A 1 217 ? -61.611 -8.744 61.660 1.00 53.34 217 LYS A C 1
ATOM 1765 O O . LYS A 1 217 ? -62.580 -8.102 62.029 1.00 53.34 217 LYS A O 1
ATOM 1770 N N . GLN A 1 218 ? -61.010 -9.652 62.429 1.00 55.12 218 GLN A N 1
ATOM 1771 C CA . GLN A 1 218 ? -61.474 -10.026 63.774 1.00 55.12 218 GLN A CA 1
ATOM 1772 C C . GLN A 1 218 ? -61.277 -8.883 64.776 1.00 55.12 218 GLN A C 1
ATOM 1774 O O . GLN A 1 218 ? -62.116 -8.658 65.640 1.00 55.12 218 GLN A O 1
ATOM 1779 N N . VAL A 1 219 ? -60.195 -8.113 64.619 1.00 58.56 219 VAL A N 1
ATOM 1780 C CA . VAL A 1 219 ? -59.954 -6.895 65.409 1.00 58.56 219 VAL A CA 1
ATOM 1781 C C . VAL A 1 219 ? -60.985 -5.811 65.079 1.00 58.56 219 VAL A C 1
ATOM 1783 O O . VAL A 1 219 ? -61.460 -5.123 65.975 1.00 58.56 219 VAL A O 1
ATOM 1786 N N . GLN A 1 220 ? -61.356 -5.667 63.805 1.00 56.06 220 GLN A N 1
ATOM 1787 C CA . GLN A 1 220 ? -62.341 -4.677 63.371 1.00 56.06 220 GLN A CA 1
ATOM 1788 C C . GLN A 1 220 ? -63.771 -5.030 63.810 1.00 56.06 220 GLN A C 1
ATOM 1790 O O . GLN A 1 220 ? -64.513 -4.136 64.200 1.00 56.06 220 GLN A O 1
ATOM 1795 N N . GLU A 1 221 ? -64.139 -6.313 63.797 1.00 57.09 221 GLU A N 1
ATOM 1796 C CA . GLU A 1 221 ? -65.443 -6.804 64.270 1.00 57.09 221 GLU A CA 1
ATOM 1797 C C . GLU A 1 221 ? -65.629 -6.572 65.777 1.00 57.09 221 GLU A C 1
ATOM 1799 O O . GLU A 1 221 ? -66.665 -6.069 66.196 1.00 57.09 221 GLU A O 1
ATOM 1804 N N . MET A 1 222 ? -64.586 -6.813 66.580 1.00 59.22 222 MET A N 1
ATOM 1805 C CA . MET A 1 222 ? -64.598 -6.545 68.025 1.00 59.22 222 MET A CA 1
ATOM 1806 C C . MET A 1 222 ? -64.691 -5.055 68.388 1.00 59.22 222 MET A C 1
ATOM 1808 O O . MET A 1 222 ? -65.128 -4.720 69.484 1.00 59.22 222 MET A O 1
ATOM 1812 N N . LEU A 1 223 ? -64.241 -4.156 67.507 1.00 57.19 223 LEU A N 1
ATOM 1813 C CA . LEU A 1 223 ? -64.302 -2.706 67.728 1.00 57.19 223 LEU A CA 1
ATOM 1814 C C . LEU A 1 223 ? -65.636 -2.084 67.279 1.00 57.19 223 LEU A C 1
ATOM 1816 O O . LEU A 1 223 ? -65.906 -0.939 67.634 1.00 57.19 223 LEU A O 1
ATOM 1820 N N . LEU A 1 224 ? -66.437 -2.803 66.486 1.00 58.03 224 LEU A N 1
ATOM 1821 C CA . LEU A 1 224 ? -67.715 -2.337 65.932 1.00 58.03 224 LEU A CA 1
ATOM 1822 C C . LEU A 1 224 ? -68.936 -2.750 66.769 1.00 58.03 224 LEU A C 1
ATOM 1824 O O . LEU A 1 224 ? -70.022 -2.224 66.530 1.00 58.03 224 LEU A O 1
ATOM 1828 N N . GLU A 1 225 ? -68.790 -3.658 67.739 1.00 50.97 225 GLU A N 1
ATOM 1829 C CA . GLU A 1 225 ? -69.867 -3.964 68.685 1.00 50.97 225 GLU A CA 1
ATOM 1830 C C . GLU A 1 225 ? -70.103 -2.761 69.614 1.00 50.97 225 GLU A C 1
ATOM 1832 O O . GLU A 1 225 ? -69.357 -2.515 70.562 1.00 50.97 225 GLU A O 1
ATOM 1837 N N . GLU A 1 226 ? -71.162 -1.996 69.323 1.00 45.69 226 GLU A N 1
ATOM 1838 C CA . GLU A 1 226 ? -71.670 -0.876 70.125 1.00 45.69 226 GLU A CA 1
ATOM 1839 C C . GLU A 1 226 ? -72.275 -1.338 71.462 1.00 45.69 226 GLU A C 1
ATOM 1841 O O . GLU A 1 226 ? -73.453 -1.145 71.757 1.00 45.69 226 GLU A O 1
ATOM 1846 N N . GLN A 1 227 ? -71.450 -1.925 72.319 1.00 47.97 227 GLN A N 1
ATOM 1847 C CA . GLN A 1 227 ? -71.723 -2.011 73.742 1.00 47.97 227 GLN A CA 1
ATOM 1848 C C . GLN A 1 227 ? -70.637 -1.199 74.435 1.00 47.97 227 GLN A C 1
ATOM 1850 O O . GLN A 1 227 ? -69.454 -1.464 74.250 1.00 47.97 227 GLN A O 1
ATOM 1855 N N . GLY A 1 228 ? -71.021 -0.186 75.216 1.00 50.94 228 GLY A N 1
ATOM 1856 C CA . GLY A 1 228 ? -70.087 0.601 76.021 1.00 50.94 228 GLY A CA 1
ATOM 1857 C C . GLY A 1 228 ? -69.264 -0.307 76.937 1.00 50.94 228 GLY A C 1
ATOM 1858 O O . GLY A 1 228 ? -69.681 -0.625 78.049 1.00 50.94 228 GLY A O 1
ATOM 1859 N N . CYS A 1 229 ? -68.107 -0.757 76.456 1.00 47.44 229 CYS A N 1
ATOM 1860 C CA . CYS A 1 229 ? -67.218 -1.651 77.171 1.00 47.44 229 CYS A CA 1
ATOM 1861 C C . CYS A 1 229 ? -66.462 -0.853 78.229 1.00 47.44 229 CYS A C 1
ATOM 1863 O O . CYS A 1 229 ? -65.362 -0.351 77.998 1.00 47.44 229 CYS A O 1
ATOM 1865 N N . SER A 1 230 ? -67.010 -0.804 79.442 1.00 47.62 230 SER A N 1
ATOM 1866 C CA . SER A 1 230 ? -66.163 -0.745 80.627 1.00 47.62 230 SER A CA 1
ATOM 1867 C C . SER A 1 230 ? -65.390 -2.065 80.691 1.00 47.62 230 SER A C 1
ATOM 1869 O O . SER A 1 230 ? -65.827 -3.025 8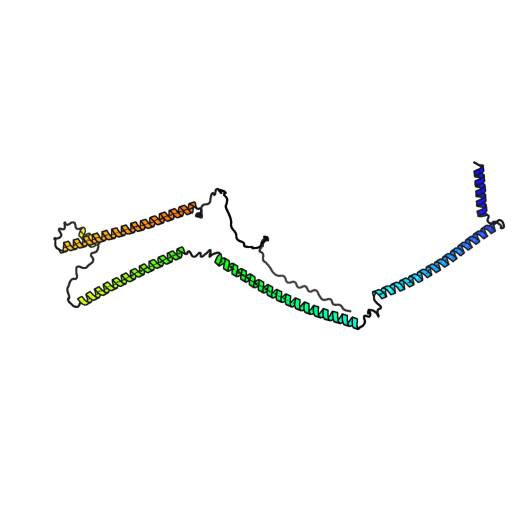1.328 1.00 47.62 230 SER A O 1
ATOM 1871 N N . LEU A 1 231 ? -64.271 -2.148 79.966 1.00 53.47 231 LEU A N 1
ATOM 1872 C CA . LEU A 1 231 ? -63.291 -3.211 80.165 1.00 53.47 231 LEU A CA 1
ATOM 1873 C C . LEU A 1 231 ? -62.968 -3.227 81.666 1.00 53.47 231 LEU A C 1
ATOM 1875 O O . LEU A 1 231 ? -62.627 -2.169 82.208 1.00 53.47 231 LEU A O 1
ATOM 1879 N N . PRO A 1 232 ? -63.091 -4.366 82.370 1.00 49.84 232 PRO A N 1
ATOM 1880 C CA . PRO A 1 232 ? -62.670 -4.415 83.758 1.00 49.84 232 PRO A CA 1
ATOM 1881 C C . PRO A 1 232 ? -61.204 -3.977 83.787 1.00 49.84 232 PRO A C 1
ATOM 1883 O O . PRO A 1 232 ? -60.406 -4.442 82.966 1.00 49.84 232 PRO A O 1
ATOM 1886 N N . ALA A 1 233 ? -60.863 -3.043 84.679 1.00 56.28 233 ALA A N 1
ATOM 1887 C CA . ALA A 1 233 ? -59.514 -2.496 84.851 1.00 56.28 233 ALA A CA 1
ATOM 1888 C C . ALA A 1 233 ? -58.574 -3.544 85.476 1.00 56.28 233 ALA A C 1
ATOM 1890 O O . ALA A 1 233 ? -57.929 -3.323 86.498 1.00 56.28 233 ALA A O 1
ATOM 1891 N N . THR A 1 234 ? -58.544 -4.734 84.883 1.00 69.25 234 THR A N 1
ATOM 1892 C CA . THR A 1 234 ? -57.587 -5.777 85.191 1.00 69.25 234 THR A CA 1
ATOM 1893 C C . THR A 1 234 ? -56.218 -5.335 84.680 1.00 69.25 234 THR A C 1
ATOM 1895 O O . THR A 1 234 ? -56.119 -4.723 83.615 1.00 69.25 234 THR A O 1
ATOM 1898 N N . PRO A 1 235 ? -55.132 -5.649 85.395 1.00 69.44 235 PRO A N 1
ATOM 1899 C CA . PRO A 1 235 ? -53.783 -5.296 84.955 1.00 69.44 235 PRO A CA 1
ATOM 1900 C C . PRO A 1 235 ? -53.449 -5.846 83.555 1.00 69.44 235 PRO A C 1
ATOM 1902 O O . PRO A 1 235 ? -52.669 -5.228 82.834 1.00 69.44 235 PRO A O 1
ATOM 1905 N N . GLN A 1 236 ? -54.086 -6.950 83.142 1.00 70.25 236 GLN A N 1
ATOM 1906 C CA . GLN A 1 236 ? -53.914 -7.548 81.819 1.00 70.25 236 GLN A CA 1
ATOM 1907 C C . GLN A 1 236 ? -54.539 -6.705 80.696 1.00 70.25 236 GLN A C 1
ATOM 1909 O O . GLN A 1 236 ? -53.842 -6.368 79.747 1.00 70.25 236 GLN A O 1
ATOM 1914 N N . SER A 1 237 ? -55.800 -6.273 80.828 1.00 74.19 237 SER A N 1
ATOM 1915 C CA . SER A 1 237 ? -56.464 -5.440 79.806 1.00 74.19 237 SER A CA 1
ATOM 1916 C C . SER A 1 237 ? -55.770 -4.088 79.614 1.00 74.19 237 SER A C 1
ATOM 1918 O O . SER A 1 237 ? -55.651 -3.596 78.493 1.00 74.19 237 SER A O 1
ATOM 1920 N N . ILE A 1 238 ? -55.236 -3.509 80.695 1.00 72.81 238 ILE A N 1
ATOM 1921 C CA . ILE A 1 238 ? -54.427 -2.284 80.642 1.00 72.81 238 ILE A CA 1
ATOM 1922 C C . ILE A 1 238 ? -53.088 -2.539 79.929 1.00 72.81 238 ILE A C 1
ATOM 1924 O O . ILE A 1 238 ? -52.625 -1.679 79.179 1.00 72.81 238 ILE A O 1
ATOM 1928 N N . SER A 1 239 ? -52.458 -3.699 80.147 1.00 74.00 239 SER A N 1
ATOM 1929 C CA . SER A 1 239 ? -51.230 -4.097 79.446 1.00 74.00 239 SER A CA 1
ATOM 1930 C C . SER A 1 239 ? -51.468 -4.285 77.946 1.00 74.00 239 SER A C 1
ATOM 1932 O O . SER A 1 239 ? -50.695 -3.774 77.137 1.00 74.00 239 SER A O 1
ATOM 1934 N N . ASP A 1 240 ? -52.560 -4.949 77.570 1.00 80.00 240 ASP A N 1
ATOM 1935 C CA . ASP A 1 240 ? -52.907 -5.213 76.171 1.00 80.00 240 ASP A CA 1
ATOM 1936 C C . ASP A 1 240 ? -53.250 -3.909 75.429 1.00 80.00 240 ASP A C 1
ATOM 1938 O O . ASP A 1 240 ? -52.762 -3.671 74.324 1.00 80.00 240 ASP A O 1
ATOM 1942 N N . LEU A 1 241 ? -53.994 -2.998 76.071 1.00 81.75 241 LEU A N 1
ATOM 1943 C CA . LEU A 1 241 ? -54.257 -1.650 75.551 1.00 81.75 241 LEU A CA 1
ATOM 1944 C C . LEU A 1 241 ? -52.975 -0.829 75.382 1.00 81.75 241 LEU A C 1
ATOM 1946 O O . LEU A 1 241 ? -52.808 -0.159 74.363 1.00 81.75 241 LEU A O 1
ATOM 1950 N N . LYS A 1 242 ? -52.051 -0.885 76.351 1.00 74.69 242 LYS A N 1
ATOM 1951 C CA . LYS A 1 242 ? -50.742 -0.224 76.232 1.00 74.69 242 LYS A CA 1
ATOM 1952 C C . LYS A 1 242 ? -49.938 -0.797 75.069 1.00 74.69 242 LYS A C 1
ATOM 1954 O O . LYS A 1 242 ? -49.385 -0.016 74.306 1.00 74.69 242 LYS A O 1
ATOM 1959 N N . SER A 1 243 ? -49.934 -2.121 74.904 1.00 75.94 243 SER A N 1
ATOM 1960 C CA . SER A 1 243 ? -49.267 -2.802 73.790 1.00 75.94 243 SER A CA 1
ATOM 1961 C C . SER A 1 243 ? -49.867 -2.421 72.433 1.00 75.94 243 SER A C 1
ATOM 1963 O O . SER A 1 243 ? -49.135 -2.233 71.462 1.00 75.94 243 SER A O 1
ATOM 1965 N N . LEU A 1 244 ? -51.194 -2.295 72.346 1.00 85.75 244 LEU A N 1
ATOM 1966 C CA . LEU A 1 244 ? -51.869 -1.849 71.129 1.00 85.75 244 LEU A CA 1
ATOM 1967 C C . LEU A 1 244 ? -51.550 -0.380 70.825 1.00 85.75 244 LEU A C 1
ATOM 1969 O O . LEU A 1 244 ? -51.245 -0.042 69.685 1.00 85.75 244 LEU A O 1
ATOM 1973 N N . ALA A 1 245 ? -51.573 0.490 71.837 1.00 78.31 245 ALA A N 1
ATOM 1974 C CA . ALA A 1 245 ? -51.224 1.898 71.682 1.00 78.31 245 ALA A CA 1
ATOM 1975 C C . ALA A 1 245 ? -49.766 2.082 71.229 1.00 78.31 245 ALA A C 1
ATOM 1977 O O . ALA A 1 245 ? -49.512 2.890 70.337 1.00 78.31 245 ALA A O 1
ATOM 1978 N N . THR A 1 246 ? -48.817 1.309 71.775 1.00 74.62 246 THR A N 1
ATOM 1979 C CA . THR A 1 246 ? -47.421 1.323 71.311 1.00 74.62 246 THR A CA 1
ATOM 1980 C C . THR A 1 246 ? -47.299 0.817 69.879 1.00 74.62 246 THR A C 1
ATOM 1982 O O . THR A 1 246 ? -46.656 1.483 69.076 1.00 74.62 246 THR A O 1
ATOM 1985 N N . ALA A 1 247 ? -47.991 -0.266 69.510 1.00 82.31 247 ALA A N 1
ATOM 1986 C CA . ALA A 1 247 ? -47.972 -0.785 68.140 1.00 82.31 247 ALA A CA 1
ATOM 1987 C C . ALA A 1 247 ? -48.572 0.208 67.124 1.00 82.31 247 ALA A C 1
ATOM 1989 O O . ALA A 1 247 ? -48.051 0.379 66.020 1.00 82.31 247 ALA A O 1
ATOM 1990 N N . LEU A 1 248 ?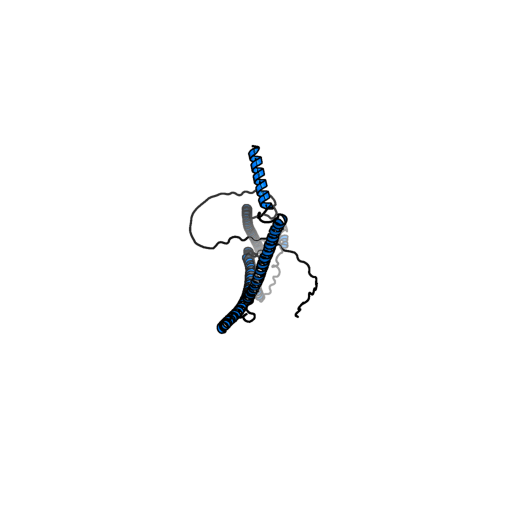 -49.650 0.910 67.489 1.00 89.06 248 LEU A N 1
ATOM 1991 C CA . LEU A 1 248 ? -50.240 1.958 66.652 1.00 89.06 248 LEU A CA 1
ATOM 1992 C C . LEU A 1 248 ? -49.315 3.176 66.527 1.00 89.06 248 LEU A C 1
ATOM 1994 O O . LEU A 1 248 ? -49.184 3.722 65.431 1.00 89.06 248 LEU A O 1
ATOM 1998 N N . LEU A 1 249 ? -48.646 3.585 67.609 1.00 84.69 249 LEU A N 1
ATOM 1999 C CA . LEU A 1 249 ? -47.651 4.662 67.581 1.00 84.69 249 LEU A CA 1
ATOM 2000 C C . LEU A 1 249 ? -46.440 4.297 66.716 1.00 84.69 249 LEU A C 1
ATOM 2002 O O . LEU A 1 249 ? -46.014 5.119 65.906 1.00 84.69 249 LEU A O 1
ATOM 2006 N N . GLU A 1 250 ? -45.931 3.071 66.833 1.00 82.25 250 GLU A N 1
ATOM 2007 C CA . GLU A 1 250 ? -44.866 2.531 65.981 1.00 82.25 250 GLU A CA 1
ATOM 2008 C C . GLU A 1 250 ? -45.298 2.532 64.511 1.00 82.25 250 GLU A C 1
ATOM 2010 O O . GLU A 1 250 ? -44.595 3.077 63.664 1.00 82.25 250 GLU A O 1
ATOM 2015 N N . THR A 1 251 ? -46.517 2.070 64.213 1.00 91.81 251 THR A N 1
ATOM 2016 C CA . THR A 1 251 ? -47.070 2.079 62.848 1.00 91.81 251 THR A CA 1
ATOM 2017 C C . THR A 1 251 ? -47.195 3.500 62.284 1.00 91.81 251 THR A C 1
ATOM 2019 O O . THR A 1 251 ? -46.918 3.744 61.108 1.00 91.81 251 THR A O 1
ATOM 2022 N N . ILE A 1 252 ? -47.626 4.471 63.097 1.00 91.12 252 ILE A N 1
ATOM 2023 C CA . ILE A 1 252 ? -47.696 5.882 62.689 1.00 91.12 252 ILE A CA 1
ATOM 2024 C C . ILE A 1 252 ? -46.289 6.436 62.451 1.00 91.12 252 ILE A C 1
ATOM 2026 O O . ILE A 1 252 ? -46.079 7.180 61.491 1.00 91.12 252 ILE A O 1
ATOM 2030 N N . HIS A 1 253 ? -45.324 6.084 63.299 1.00 90.31 253 HIS A N 1
ATOM 2031 C CA . HIS A 1 253 ? -43.940 6.514 63.150 1.00 90.31 253 HIS A CA 1
ATOM 2032 C C . HIS A 1 253 ? -43.316 5.961 61.862 1.00 90.31 253 HIS A C 1
ATOM 2034 O O . HIS A 1 253 ? -42.769 6.731 61.073 1.00 90.31 253 HIS A O 1
ATOM 2040 N N . GLU A 1 254 ? -43.498 4.670 61.584 1.00 93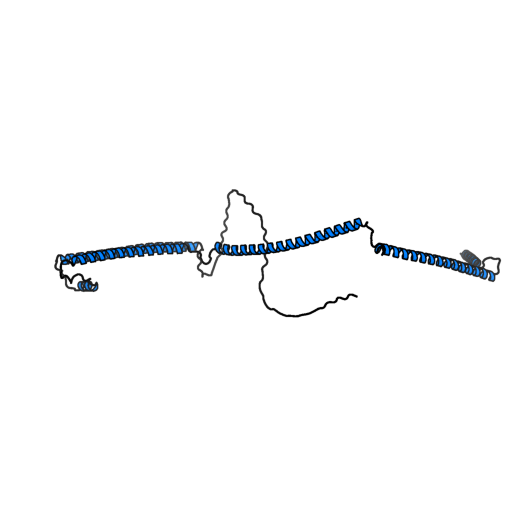.12 254 GLU A N 1
ATOM 2041 C CA . GLU A 1 254 ? -43.076 4.026 60.337 1.00 93.12 254 GLU A CA 1
ATOM 2042 C C . GLU A 1 254 ? -43.724 4.679 59.111 1.00 93.12 254 GLU A C 1
ATOM 2044 O O . GLU A 1 254 ? -43.031 5.048 58.162 1.00 93.12 254 GLU A O 1
ATOM 2049 N N . LYS A 1 255 ? -45.045 4.908 59.129 1.00 94.56 255 LYS A N 1
ATOM 2050 C CA . LYS A 1 255 ? -45.742 5.587 58.023 1.00 94.56 255 LYS A CA 1
ATOM 2051 C C . LYS A 1 255 ? -45.231 7.010 57.802 1.00 94.56 255 LYS A C 1
ATOM 2053 O O . LYS A 1 255 ? -45.060 7.426 56.656 1.00 94.56 255 LYS A O 1
ATOM 2058 N N . ASN A 1 256 ? -44.956 7.753 58.872 1.00 92.31 256 ASN A N 1
ATOM 2059 C CA . ASN A 1 256 ? -44.361 9.084 58.769 1.00 92.31 256 ASN A CA 1
ATOM 2060 C C . ASN A 1 256 ? -42.957 9.032 58.159 1.00 92.31 256 ASN A C 1
ATOM 2062 O O . ASN A 1 256 ? -42.647 9.856 57.297 1.00 92.31 256 ASN A O 1
ATOM 2066 N N . LEU A 1 257 ? -42.139 8.050 58.541 1.00 95.56 257 LEU A N 1
ATOM 2067 C CA . LEU A 1 257 ? -40.811 7.839 57.972 1.00 95.56 257 LEU A CA 1
ATOM 2068 C C . LEU A 1 257 ? -40.889 7.524 56.469 1.00 95.56 257 LEU A C 1
ATOM 2070 O O . LEU A 1 257 ? -40.177 8.136 55.673 1.00 95.56 257 LEU A O 1
ATOM 2074 N N . VAL A 1 258 ? -41.814 6.653 56.052 1.00 95.62 258 VAL A N 1
ATOM 2075 C CA . VAL A 1 258 ? -42.057 6.342 54.630 1.00 95.62 258 VAL A CA 1
ATOM 2076 C C . VAL A 1 258 ? -42.460 7.595 53.849 1.00 95.62 258 VAL A C 1
ATOM 2078 O O . VAL A 1 258 ? -41.910 7.862 52.780 1.00 95.62 258 VAL A O 1
ATOM 2081 N N . ILE A 1 259 ? -43.369 8.414 54.387 1.00 95.44 259 ILE A N 1
ATOM 2082 C CA . ILE A 1 259 ? -43.771 9.680 53.754 1.00 95.44 259 ILE A CA 1
ATOM 2083 C C . ILE A 1 259 ? -42.584 10.648 53.658 1.00 95.44 259 ILE A C 1
ATOM 2085 O O . ILE A 1 259 ? -42.418 11.316 52.635 1.00 95.44 259 ILE A O 1
ATOM 2089 N N . GLN A 1 260 ? -41.746 10.736 54.694 1.00 94.75 260 GLN A N 1
ATOM 2090 C CA . GLN A 1 260 ? -40.542 11.569 54.677 1.00 94.75 260 GLN A CA 1
ATOM 2091 C C . GLN A 1 260 ? -39.548 11.112 53.604 1.00 94.75 260 GLN A C 1
ATOM 2093 O O . GLN A 1 260 ? -39.099 11.946 52.814 1.00 94.75 260 GLN A O 1
ATOM 2098 N N . HIS A 1 261 ? -39.262 9.809 53.512 1.00 96.94 261 HIS A N 1
ATOM 2099 C CA . HIS A 1 261 ? -38.431 9.254 52.443 1.00 96.94 261 HIS A CA 1
ATOM 2100 C C . HIS A 1 261 ? -39.026 9.542 51.066 1.00 96.94 261 HIS A C 1
ATOM 2102 O O . HIS A 1 261 ? -38.314 10.034 50.194 1.00 96.94 261 HIS A O 1
ATOM 2108 N N . GLN A 1 262 ? -40.335 9.344 50.879 1.00 96.06 262 GLN A N 1
ATOM 2109 C CA . GLN A 1 262 ? -40.996 9.641 49.609 1.00 96.06 262 GLN A CA 1
ATOM 2110 C C . GLN A 1 262 ? -40.869 11.122 49.228 1.00 96.06 262 GLN A C 1
ATOM 2112 O O . GLN A 1 262 ? -40.563 11.445 48.080 1.00 96.06 262 GLN A O 1
ATOM 2117 N N . ARG A 1 263 ? -41.063 12.042 50.182 1.00 96.25 263 ARG A N 1
ATOM 2118 C CA . ARG A 1 263 ? -40.876 13.486 49.958 1.00 96.25 263 ARG A CA 1
ATOM 2119 C C . ARG A 1 263 ? -39.432 13.815 49.590 1.00 96.25 263 ARG A C 1
ATOM 2121 O O . ARG A 1 263 ? -39.210 14.632 48.699 1.00 96.25 263 ARG A O 1
ATOM 2128 N N . HIS A 1 264 ? -38.460 13.186 50.247 1.00 95.69 264 HIS A N 1
ATOM 2129 C CA . HIS A 1 264 ? -37.044 13.374 49.943 1.00 95.69 264 HIS A CA 1
ATOM 2130 C C . HIS A 1 264 ? -36.694 12.869 48.536 1.00 95.69 264 HIS A C 1
ATOM 2132 O O . HIS A 1 264 ? -36.101 13.608 47.751 1.00 95.69 264 HIS A O 1
ATOM 2138 N N . THR A 1 265 ? -37.144 11.667 48.174 1.00 94.44 265 THR A N 1
ATOM 2139 C CA . THR A 1 265 ? -36.969 11.094 46.833 1.00 94.44 265 THR A CA 1
ATOM 2140 C C . THR A 1 265 ? -37.615 11.974 45.766 1.00 94.44 265 THR A C 1
ATOM 2142 O O . THR A 1 265 ? -36.961 12.330 44.787 1.00 94.44 265 THR A O 1
ATOM 2145 N N . ASN A 1 266 ? -38.855 12.423 45.981 1.00 95.75 266 ASN A N 1
ATOM 2146 C CA . ASN A 1 266 ? -39.537 13.338 45.063 1.00 95.75 266 ASN A CA 1
ATOM 2147 C C . ASN A 1 266 ? -38.792 14.671 44.918 1.00 95.75 266 ASN A C 1
ATOM 2149 O O . ASN A 1 266 ? -38.747 15.230 43.826 1.00 95.75 266 ASN A O 1
ATOM 2153 N N . ARG A 1 267 ? -38.158 15.170 45.987 1.00 96.75 267 ARG A N 1
ATOM 2154 C CA . ARG A 1 267 ? -37.320 16.374 45.927 1.00 96.75 267 ARG A CA 1
ATOM 2155 C C . ARG A 1 267 ? -36.069 16.158 45.072 1.00 96.75 267 ARG A C 1
ATOM 2157 O O . ARG A 1 267 ? -35.736 17.027 44.272 1.00 96.75 267 ARG A O 1
ATOM 2164 N N . ILE A 1 268 ? -35.395 15.014 45.203 1.00 94.88 268 ILE A N 1
ATOM 2165 C CA . ILE A 1 268 ? -34.236 14.666 44.363 1.00 94.88 268 ILE A CA 1
ATOM 2166 C C . ILE A 1 268 ? -34.654 14.556 42.893 1.00 94.88 268 ILE A C 1
ATOM 2168 O O . ILE A 1 268 ? -33.989 15.123 42.025 1.00 94.88 268 ILE A O 1
ATOM 2172 N N . LEU A 1 269 ? -35.760 13.861 42.615 1.00 96.25 269 LEU A N 1
ATOM 2173 C CA . LEU A 1 269 ? -36.299 13.726 41.263 1.00 96.25 269 LEU A CA 1
ATOM 2174 C C . LEU A 1 269 ? -36.664 15.092 40.675 1.00 96.25 269 LEU A C 1
ATOM 2176 O O . LEU A 1 269 ? -36.226 15.404 39.573 1.00 96.25 269 LEU A O 1
ATOM 2180 N N . GLY A 1 270 ? -37.366 15.939 41.432 1.00 95.31 270 GLY A N 1
ATOM 2181 C CA . GLY A 1 270 ? -37.699 17.302 41.014 1.00 95.31 270 GLY A CA 1
ATOM 2182 C C . GLY A 1 270 ? -36.462 18.145 40.694 1.00 95.31 270 GLY A C 1
ATOM 2183 O O . GLY A 1 270 ? -36.426 18.817 39.666 1.00 95.31 270 GLY A O 1
ATOM 2184 N N . ASN A 1 271 ? -35.405 18.054 41.509 1.00 95.81 271 ASN A N 1
ATOM 2185 C CA . ASN A 1 271 ? -34.141 18.746 41.241 1.00 95.81 271 ASN A CA 1
ATOM 2186 C C . ASN A 1 271 ? -33.473 18.262 39.944 1.00 95.81 271 ASN A C 1
ATOM 2188 O O . ASN A 1 271 ? -32.987 19.084 39.168 1.00 95.81 271 ASN A O 1
ATOM 2192 N N . ARG A 1 272 ? -33.459 16.945 39.696 1.00 96.62 272 ARG A N 1
ATOM 2193 C CA . ARG A 1 272 ? -32.911 16.364 38.459 1.00 96.62 272 ARG A CA 1
ATOM 2194 C C . ARG A 1 272 ? -33.724 16.777 37.235 1.00 96.62 272 ARG A C 1
ATOM 2196 O O . ARG A 1 272 ? -33.130 17.156 36.235 1.00 96.62 272 ARG A O 1
ATOM 2203 N N . VAL A 1 273 ? -35.055 16.767 37.323 1.00 96.12 273 VAL A N 1
ATOM 2204 C CA . VAL A 1 273 ? -35.938 17.252 36.248 1.00 96.12 273 VAL A CA 1
ATOM 2205 C C . VAL A 1 273 ? -35.642 18.719 35.943 1.00 96.12 273 VAL A C 1
ATOM 2207 O O . VAL A 1 273 ? -35.367 19.051 34.796 1.00 96.12 273 VAL A O 1
ATOM 2210 N N . ALA A 1 274 ? -35.560 19.579 36.961 1.00 95.12 274 ALA A N 1
ATOM 2211 C CA . ALA A 1 274 ? -35.212 20.988 36.773 1.00 95.12 274 ALA A CA 1
ATOM 2212 C C . ALA A 1 274 ? -33.800 21.192 36.182 1.00 95.12 274 ALA A C 1
ATOM 2214 O O . ALA A 1 274 ? -33.544 22.164 35.468 1.00 95.12 274 ALA A O 1
ATOM 2215 N N . GLU A 1 275 ? -32.848 20.304 36.482 1.00 94.69 275 GLU A N 1
ATOM 2216 C CA . GLU A 1 275 ? -31.522 20.309 35.858 1.00 94.69 275 GLU A CA 1
ATOM 2217 C C . GLU A 1 275 ? -31.569 19.912 34.385 1.00 94.69 275 GLU A C 1
ATOM 2219 O O . GLU A 1 275 ? -30.951 20.587 33.560 1.00 94.69 275 GLU A O 1
ATOM 2224 N N . LEU A 1 276 ? -32.321 18.865 34.051 1.00 94.12 276 LEU A N 1
ATOM 2225 C CA . LEU A 1 276 ? -32.526 18.428 32.674 1.00 94.12 276 LEU A CA 1
ATOM 2226 C C . LEU A 1 276 ? -33.249 19.498 31.853 1.00 94.12 276 LEU A C 1
ATOM 2228 O O . LEU A 1 276 ? -32.806 19.802 30.752 1.00 94.12 276 LEU A O 1
ATOM 2232 N N . GLU A 1 277 ? -34.274 20.148 32.405 1.00 93.19 277 GLU A N 1
ATOM 2233 C CA . GLU A 1 277 ? -34.958 21.276 31.762 1.00 93.19 277 GLU A CA 1
ATOM 2234 C C . GLU A 1 277 ? -34.009 22.450 31.489 1.00 93.19 277 GLU A C 1
ATOM 2236 O O . GLU A 1 277 ? -34.082 23.080 30.435 1.00 93.19 277 GLU A O 1
ATOM 2241 N N . ARG A 1 278 ? -33.085 22.751 32.415 1.00 92.56 278 ARG A N 1
ATOM 2242 C CA . ARG A 1 278 ? -32.053 23.776 32.188 1.00 92.56 278 ARG A CA 1
ATOM 2243 C C . ARG A 1 278 ? -31.082 23.367 31.087 1.00 92.56 278 ARG A C 1
ATOM 2245 O O . ARG A 1 278 ? -30.802 24.184 30.217 1.00 92.56 278 ARG A O 1
ATOM 2252 N N . LYS A 1 279 ? -30.591 22.124 31.109 1.00 91.62 279 LYS A N 1
ATOM 2253 C CA . LYS A 1 279 ? -29.687 21.599 30.073 1.00 91.62 279 LYS A CA 1
ATOM 2254 C C . LYS A 1 279 ? -30.355 21.606 28.699 1.00 91.62 279 LYS A C 1
ATOM 2256 O O . LYS A 1 279 ? -29.729 22.042 27.741 1.00 91.62 279 LYS A O 1
ATOM 2261 N N . LEU A 1 280 ? -31.627 21.214 28.621 1.00 87.00 280 LEU A N 1
ATOM 2262 C CA . LEU A 1 280 ? -32.421 21.256 27.394 1.00 87.00 280 LEU A CA 1
ATOM 2263 C C . LEU A 1 280 ? -32.518 22.685 26.848 1.00 87.00 280 LEU A C 1
ATOM 2265 O O . LEU A 1 280 ? -32.135 22.920 25.708 1.00 87.00 280 LEU A O 1
ATOM 2269 N N . LYS A 1 281 ? -32.896 23.660 27.686 1.00 86.25 281 LYS A N 1
ATOM 2270 C CA . LYS A 1 281 ? -32.927 25.082 27.295 1.00 86.25 281 LYS A CA 1
ATOM 2271 C C . LYS A 1 281 ? -31.564 25.586 26.807 1.00 86.25 281 LYS A C 1
ATOM 2273 O O . LYS A 1 281 ? -31.494 26.347 25.848 1.00 86.25 281 LYS A O 1
ATOM 2278 N N . THR A 1 282 ? -30.462 25.178 27.441 1.00 82.75 282 THR A N 1
ATOM 2279 C CA . THR A 1 282 ? -29.109 25.545 26.984 1.00 82.75 282 THR A CA 1
ATOM 2280 C C . THR A 1 282 ? -28.781 24.948 25.614 1.00 82.75 282 THR A C 1
ATOM 2282 O O . THR A 1 282 ? -28.181 25.635 24.785 1.00 82.75 282 THR A O 1
ATOM 2285 N N . LEU A 1 283 ? -29.180 23.699 25.362 1.00 81.06 283 LEU A N 1
ATOM 2286 C CA . LEU A 1 283 ? -28.984 23.019 24.079 1.00 81.06 283 LEU A CA 1
ATOM 2287 C C . LEU A 1 283 ? -29.846 23.623 22.960 1.00 81.06 283 LEU A C 1
ATOM 2289 O O . LEU A 1 283 ? -29.347 23.776 21.845 1.00 81.06 283 LEU A O 1
ATOM 2293 N N . GLU A 1 284 ? -31.081 24.035 23.264 1.00 77.50 284 GLU A N 1
ATOM 2294 C CA . GLU A 1 284 ? -31.957 24.777 22.345 1.00 77.50 284 GLU A CA 1
ATOM 2295 C C . GLU A 1 284 ? -31.340 26.128 21.945 1.00 77.50 284 GLU A C 1
ATOM 2297 O O . GLU A 1 284 ? -31.251 26.443 20.760 1.00 77.50 284 GLU A O 1
ATOM 2302 N N . VAL A 1 285 ? -30.835 26.906 22.912 1.00 75.25 285 VAL A N 1
ATOM 2303 C CA . VAL A 1 285 ? -30.209 28.221 22.650 1.00 75.25 285 VAL A CA 1
ATOM 2304 C C . VAL A 1 285 ? -28.883 28.090 21.895 1.00 75.25 285 VAL A C 1
ATOM 2306 O O . VAL A 1 285 ? -28.537 28.952 21.091 1.00 75.25 285 VAL A O 1
ATOM 2309 N N . SER A 1 286 ? -28.144 27.007 22.132 1.00 74.25 286 SER A N 1
ATOM 2310 C CA . SER A 1 286 ? -26.857 26.738 21.481 1.00 74.25 286 SER A CA 1
ATOM 2311 C C . SER A 1 286 ? -27.008 26.135 20.076 1.00 74.25 286 SER A C 1
ATOM 2313 O O . SER A 1 286 ? -26.001 25.870 19.424 1.00 74.25 286 SER A O 1
ATOM 2315 N N . GLY A 1 287 ? -28.241 25.896 19.604 1.00 65.56 287 GLY A N 1
ATOM 2316 C CA . GLY A 1 287 ? -28.532 25.334 18.278 1.00 65.56 287 GLY A CA 1
ATOM 2317 C C . GLY A 1 287 ? -28.024 23.902 18.070 1.00 65.56 287 GLY A C 1
ATOM 2318 O O . GLY A 1 287 ? -28.023 23.407 16.946 1.00 65.56 287 GLY A O 1
ATOM 2319 N N . LEU A 1 288 ? -27.591 23.232 19.145 1.00 59.50 288 LEU A N 1
ATOM 2320 C CA . LEU A 1 288 ? -27.033 21.875 19.116 1.00 59.50 288 LEU A CA 1
ATOM 2321 C C . LEU A 1 288 ? -28.123 20.796 19.202 1.00 59.50 288 LEU A C 1
ATOM 2323 O O . LEU A 1 288 ? -27.842 19.607 19.073 1.00 59.50 288 LEU A O 1
ATOM 2327 N N . TRP A 1 289 ? -29.368 21.217 19.427 1.00 54.72 289 TRP A N 1
ATOM 2328 C CA . TRP A 1 289 ? -30.562 20.387 19.378 1.00 54.72 289 TRP A CA 1
ATOM 2329 C C . TRP A 1 289 ? -31.459 20.860 18.235 1.00 54.72 289 TRP A C 1
ATOM 2331 O O . TRP A 1 289 ? -32.041 21.938 18.289 1.00 54.72 289 TRP A O 1
ATOM 2341 N N . SER A 1 290 ? -31.563 20.042 17.190 1.00 57.00 290 SER A N 1
ATOM 2342 C CA . SER A 1 290 ? -32.565 20.179 16.132 1.00 57.00 290 SER A CA 1
ATOM 2343 C C . SER A 1 290 ? -33.415 18.915 16.142 1.00 57.00 290 SER A C 1
ATOM 2345 O O . SER A 1 290 ? -32.888 17.824 15.931 1.00 57.00 290 SER A O 1
ATOM 2347 N N . LEU A 1 291 ? -34.717 19.041 16.412 1.00 50.25 291 LEU A N 1
ATOM 2348 C CA . LEU A 1 291 ? -35.646 17.922 16.254 1.00 50.25 291 LEU A CA 1
ATOM 2349 C C . LEU A 1 291 ? -35.638 17.471 14.780 1.00 50.25 291 LEU A C 1
ATOM 2351 O O . LEU A 1 291 ? -35.865 18.309 13.899 1.00 50.25 291 LEU A O 1
ATOM 2355 N N . PRO A 1 292 ? -35.428 16.176 14.479 1.00 46.75 292 PRO A N 1
ATOM 2356 C CA . PRO A 1 292 ? -35.631 15.658 13.133 1.00 46.75 292 PRO A CA 1
ATOM 2357 C C . PRO A 1 292 ? -37.133 15.727 12.825 1.00 46.75 292 PRO A C 1
ATOM 2359 O O . PRO A 1 292 ? -37.902 14.882 13.272 1.00 46.75 292 PRO A O 1
ATOM 2362 N N . GLY A 1 293 ? -37.572 16.779 12.126 1.00 46.78 293 GLY A N 1
ATOM 2363 C CA . GLY A 1 293 ? -38.977 16.922 11.722 1.00 46.78 293 GLY A CA 1
ATOM 2364 C C . GLY A 1 293 ? -39.534 18.341 11.572 1.00 46.78 293 GLY A C 1
ATOM 2365 O O . GLY A 1 293 ? -40.711 18.475 11.260 1.00 46.78 293 GLY A O 1
ATOM 2366 N N . GLY A 1 294 ? -38.742 19.399 11.764 1.00 42.91 294 GLY A N 1
ATOM 2367 C CA . GLY A 1 294 ? -39.184 20.782 11.548 1.00 42.91 294 GLY A CA 1
ATOM 2368 C C . GLY A 1 294 ? -38.609 21.389 10.273 1.00 42.91 294 GLY A C 1
ATOM 2369 O O . GLY A 1 294 ? -37.643 22.144 10.330 1.00 42.91 294 GLY A O 1
ATOM 2370 N N . SER A 1 295 ? -39.180 21.080 9.108 1.00 40.22 295 SER A N 1
ATOM 2371 C CA . SER A 1 295 ? -38.973 21.927 7.934 1.00 40.22 295 SER A CA 1
ATOM 2372 C C . SER A 1 295 ? -39.572 23.307 8.212 1.00 40.22 295 SER A C 1
ATOM 2374 O O . SER A 1 295 ? -40.762 23.401 8.493 1.00 40.22 295 SER A O 1
ATOM 2376 N N . GLN A 1 296 ? -38.739 24.342 8.089 1.00 38.94 296 GLN A N 1
ATOM 2377 C CA . GLN A 1 296 ? -38.999 25.659 7.487 1.00 38.94 296 GLN A CA 1
ATOM 2378 C C . GLN A 1 296 ? -38.386 26.834 8.275 1.00 38.94 296 GLN A C 1
ATOM 2380 O O . GLN A 1 296 ? -38.595 27.003 9.470 1.00 38.94 296 GLN A O 1
ATOM 2385 N N . HIS A 1 297 ? -37.678 27.671 7.505 1.00 37.41 297 HIS A N 1
ATOM 2386 C CA . HIS A 1 297 ? -37.182 29.023 7.789 1.00 37.41 297 HIS A CA 1
ATOM 2387 C C . HIS A 1 297 ? -35.928 29.196 8.665 1.00 37.41 297 HIS A C 1
ATOM 2389 O O . HIS A 1 297 ? -35.982 29.593 9.824 1.00 37.41 297 HIS A O 1
ATOM 2395 N N . GLN A 1 298 ? -34.763 29.085 8.014 1.00 37.78 298 GLN A N 1
ATOM 2396 C CA . GLN A 1 298 ? -33.631 29.967 8.318 1.00 37.78 298 GLN A CA 1
ATOM 2397 C C . GLN A 1 298 ? -33.955 31.405 7.875 1.00 37.78 298 GLN A C 1
ATOM 2399 O O . GLN A 1 298 ? -34.421 31.604 6.749 1.00 37.78 298 GLN A O 1
ATOM 2404 N N . PRO A 1 299 ? -33.553 32.411 8.663 1.00 39.94 299 PRO A N 1
ATOM 2405 C CA . PRO A 1 299 ? -32.955 33.610 8.112 1.00 39.94 299 PRO A CA 1
ATOM 2406 C C . PRO A 1 299 ? -31.471 33.651 8.478 1.00 39.94 299 PRO A C 1
ATOM 2408 O O . PRO A 1 299 ? -31.081 33.628 9.644 1.00 39.94 299 PRO A O 1
ATOM 2411 N N . LEU A 1 300 ? -30.654 33.738 7.431 1.00 45.59 300 LEU A N 1
ATOM 2412 C CA . LEU A 1 300 ? -29.270 34.192 7.455 1.00 45.59 300 LEU A CA 1
ATOM 2413 C C . LEU A 1 300 ? -29.099 35.418 8.363 1.00 45.59 300 LEU A C 1
ATOM 2415 O O . LEU A 1 300 ? -29.579 36.497 8.021 1.00 45.59 300 LEU A O 1
ATOM 2419 N N . VAL A 1 301 ? -28.326 35.286 9.442 1.00 36.50 301 VAL A N 1
ATOM 2420 C CA . VAL A 1 301 ? -27.625 36.422 10.057 1.00 36.50 301 VAL A CA 1
ATOM 2421 C C . VAL A 1 301 ? -26.245 35.964 10.532 1.00 36.50 301 VAL A C 1
ATOM 2423 O O . VAL A 1 301 ? -26.085 35.408 11.613 1.00 36.50 301 VAL A O 1
ATOM 2426 N N . CYS A 1 302 ? -25.224 36.243 9.721 1.00 33.16 302 CYS A N 1
ATOM 2427 C CA . CYS A 1 302 ? -23.842 36.341 10.186 1.00 33.16 302 CYS A CA 1
ATOM 2428 C C . CYS A 1 302 ? -23.615 37.739 10.780 1.00 33.16 302 CYS A C 1
ATOM 2430 O O . CYS A 1 302 ? -23.871 38.722 10.082 1.00 33.16 302 CYS A O 1
ATOM 2432 N N . PRO A 1 303 ? -23.010 37.874 11.972 1.00 39.06 303 PRO A N 1
ATOM 2433 C CA . PRO A 1 303 ? -22.327 39.101 12.342 1.00 39.06 303 PRO A CA 1
ATOM 2434 C C . PRO A 1 303 ? -20.812 38.903 12.242 1.00 39.06 303 PRO A C 1
ATOM 2436 O O . PRO A 1 303 ? -20.159 38.337 13.116 1.00 39.06 303 PRO A O 1
ATOM 2439 N N . LEU A 1 304 ? -20.242 39.454 11.172 1.00 36.22 304 LEU A N 1
ATOM 2440 C CA . LEU A 1 304 ? -18.854 39.903 11.142 1.00 36.22 304 LEU A CA 1
ATOM 2441 C C . LEU A 1 304 ? -18.623 40.913 12.277 1.00 36.22 304 LEU A C 1
ATOM 2443 O O . LEU A 1 304 ? -19.244 41.979 12.289 1.00 36.22 304 LEU A O 1
ATOM 2447 N N . LYS A 1 305 ? -17.650 40.662 13.163 1.00 34.53 305 LYS A N 1
ATOM 2448 C CA . LYS A 1 305 ? -16.968 41.757 13.868 1.00 34.53 305 LYS A CA 1
ATOM 2449 C C . LYS A 1 305 ? -15.492 41.464 14.143 1.00 34.53 305 LYS A C 1
ATOM 2451 O O . LYS A 1 305 ? -15.122 40.507 14.808 1.00 34.53 305 LYS A O 1
ATOM 2456 N N . LYS A 1 306 ? -14.676 42.361 13.586 1.00 35.44 306 LYS A N 1
ATOM 2457 C CA . LYS A 1 306 ? -13.226 42.548 13.730 1.00 35.44 306 LYS A CA 1
ATOM 2458 C C . LYS A 1 306 ? -12.804 42.875 15.172 1.00 35.44 306 LYS A C 1
ATOM 2460 O O . LYS A 1 306 ? -13.491 43.668 15.816 1.00 35.44 306 LYS A O 1
ATOM 2465 N N . LYS A 1 307 ? -11.599 42.422 15.559 1.00 29.91 307 LYS A N 1
ATOM 2466 C CA . LYS A 1 307 ? -10.429 43.172 16.115 1.00 29.91 307 LYS A CA 1
ATOM 2467 C C . LYS A 1 307 ? -9.436 42.133 16.694 1.00 29.91 307 LYS A C 1
ATOM 2469 O O . LYS A 1 307 ? -9.863 41.303 17.475 1.00 29.91 307 LYS A O 1
ATOM 2474 N N . SER A 1 308 ? -8.200 41.956 16.211 1.00 30.56 308 SER A N 1
ATOM 2475 C CA . SER A 1 308 ? -7.014 42.838 16.113 1.00 30.56 308 SER A CA 1
ATOM 2476 C C . SER A 1 308 ? -6.066 42.726 17.325 1.00 30.56 308 SER A C 1
ATOM 2478 O O . SER A 1 308 ? -6.362 43.300 18.364 1.00 30.56 308 SER A O 1
ATOM 2480 N N . ASN A 1 309 ? -4.891 42.121 17.063 1.00 31.92 309 ASN A N 1
ATOM 2481 C CA . ASN A 1 309 ? -3.555 42.247 17.699 1.00 31.92 309 ASN A CA 1
ATOM 2482 C C . ASN A 1 309 ? -3.400 41.699 19.143 1.00 31.92 309 ASN A C 1
ATOM 2484 O O . ASN A 1 309 ? -4.268 41.905 19.971 1.00 31.92 309 ASN A O 1
ATOM 2488 N N . HIS A 1 310 ? -2.324 41.001 19.541 1.00 30.20 310 HIS A N 1
ATOM 2489 C CA . HIS A 1 310 ? -0.910 41.348 19.367 1.00 30.20 310 HIS A CA 1
ATOM 2490 C C . HIS A 1 310 ? 0.048 40.164 19.702 1.00 30.20 310 HIS A C 1
ATOM 2492 O O . HIS A 1 310 ? -0.184 39.434 20.657 1.00 30.20 310 HIS A O 1
ATOM 2498 N N . LEU A 1 311 ? 1.145 40.096 18.933 1.00 31.19 311 LEU A N 1
ATOM 2499 C CA . LEU A 1 311 ? 2.544 39.746 19.268 1.00 31.19 311 LEU A CA 1
ATOM 2500 C C . LEU A 1 311 ? 3.043 38.315 19.633 1.00 31.19 311 LEU A C 1
ATOM 2502 O O . LEU A 1 311 ? 2.837 37.806 20.724 1.00 31.19 311 LEU A O 1
ATOM 2506 N N . GLN A 1 312 ? 3.872 37.807 18.698 1.00 31.17 312 GLN A N 1
ATOM 2507 C CA . GLN A 1 312 ? 5.208 37.172 18.815 1.00 31.17 312 GLN A CA 1
ATOM 2508 C C . GLN A 1 312 ? 5.458 36.015 19.808 1.00 31.17 312 GLN A C 1
ATOM 2510 O O . GLN A 1 312 ? 5.534 36.220 21.010 1.00 31.17 312 GLN A O 1
ATOM 2515 N N . SER A 1 313 ? 5.886 34.854 19.290 1.00 28.08 313 SER A N 1
ATOM 2516 C CA . SER A 1 313 ? 7.321 34.509 19.168 1.00 28.08 313 SER A CA 1
ATOM 2517 C C . SER A 1 313 ? 7.537 33.063 18.680 1.00 28.08 313 SER A C 1
ATOM 2519 O O . SER A 1 313 ? 6.955 32.123 19.201 1.00 28.08 313 SER A O 1
ATOM 2521 N N . THR A 1 314 ? 8.403 32.946 17.668 1.00 29.06 314 THR A N 1
ATOM 2522 C CA . THR A 1 314 ? 9.353 31.865 17.331 1.00 29.06 314 THR A CA 1
ATOM 2523 C C . THR A 1 314 ? 8.998 30.388 17.601 1.00 29.06 314 THR A C 1
ATOM 2525 O O . THR A 1 314 ? 8.948 29.930 18.735 1.00 29.06 314 THR A O 1
ATOM 2528 N N . LYS A 1 315 ? 8.986 29.571 16.536 1.00 34.03 315 LYS A N 1
ATOM 2529 C CA . LYS A 1 315 ? 10.069 28.605 16.251 1.00 34.03 315 LYS A CA 1
ATOM 2530 C C . LYS A 1 315 ? 9.864 27.871 14.920 1.00 34.03 315 LYS A C 1
ATOM 2532 O O . LYS A 1 315 ? 8.759 27.641 14.448 1.00 34.03 315 LYS A O 1
ATOM 2537 N N . SER A 1 316 ? 11.015 27.575 14.338 1.00 29.88 316 SER A N 1
ATOM 2538 C CA . SER A 1 316 ? 11.352 26.877 13.102 1.00 29.88 316 SER A CA 1
ATOM 2539 C C . SER A 1 316 ? 10.699 25.505 12.900 1.00 29.88 316 SER A C 1
ATOM 2541 O O . SER A 1 316 ? 10.689 24.687 13.816 1.00 29.88 316 SER A O 1
ATOM 2543 N N . GLY A 1 317 ? 10.325 25.208 11.654 1.00 31.69 317 GLY A N 1
ATOM 2544 C CA . GLY A 1 317 ? 10.027 23.855 11.181 1.00 31.69 317 GLY A CA 1
ATOM 2545 C C . GLY A 1 317 ? 9.808 23.840 9.670 1.00 31.69 317 GLY A C 1
ATOM 2546 O O . GLY A 1 317 ? 8.713 24.114 9.195 1.00 31.69 317 GLY A O 1
ATOM 2547 N N . GLN A 1 318 ? 10.875 23.580 8.914 1.00 32.81 318 GLN A N 1
ATOM 2548 C CA . GLN A 1 318 ? 10.849 23.394 7.462 1.00 32.81 318 GLN A CA 1
ATOM 2549 C C . GLN A 1 318 ? 10.017 22.157 7.088 1.00 32.81 318 GLN A C 1
ATOM 2551 O O . GLN A 1 318 ? 10.303 21.064 7.563 1.00 32.81 318 GLN A O 1
ATOM 2556 N N . THR A 1 319 ? 9.058 22.309 6.173 1.00 35.69 319 THR A N 1
ATOM 2557 C CA . THR A 1 319 ? 8.557 21.223 5.310 1.00 35.69 319 THR A CA 1
ATOM 2558 C C . THR A 1 319 ? 8.284 21.783 3.907 1.00 35.69 319 THR A C 1
ATOM 2560 O O . THR A 1 319 ? 7.866 22.940 3.783 1.00 35.69 319 THR A O 1
ATOM 2563 N N . PRO A 1 320 ? 8.584 21.035 2.829 1.00 43.03 320 PRO A N 1
ATOM 2564 C CA . PRO A 1 320 ? 8.533 21.565 1.477 1.00 43.03 320 PRO A CA 1
ATOM 2565 C C . PRO A 1 320 ? 7.155 21.413 0.826 1.00 43.03 320 PRO A C 1
ATOM 2567 O O . PRO A 1 320 ? 6.353 20.534 1.132 1.00 43.03 320 PRO A O 1
ATOM 2570 N N . ARG A 1 321 ? 6.938 22.316 -0.128 1.00 34.78 321 ARG A N 1
ATOM 2571 C CA . ARG A 1 321 ? 5.763 22.508 -0.977 1.00 34.78 321 ARG A CA 1
ATOM 2572 C C . ARG A 1 321 ? 5.388 21.246 -1.769 1.00 34.78 321 ARG A C 1
ATOM 2574 O O . ARG A 1 321 ? 6.247 20.647 -2.410 1.00 34.78 321 ARG A O 1
ATOM 2581 N N . ARG A 1 322 ? 4.088 20.947 -1.858 1.00 30.92 322 ARG A N 1
ATOM 2582 C CA . ARG A 1 322 ? 3.487 20.234 -2.999 1.00 30.92 322 ARG A CA 1
ATOM 2583 C C . ARG A 1 322 ? 2.419 21.116 -3.640 1.00 30.92 322 ARG A C 1
ATOM 2585 O O . ARG A 1 322 ? 1.530 21.618 -2.959 1.00 30.92 322 ARG A O 1
ATOM 2592 N N . CYS A 1 323 ? 2.548 21.310 -4.949 1.00 34.75 323 CYS A N 1
ATOM 2593 C CA . CYS A 1 323 ? 1.512 21.860 -5.818 1.00 34.75 323 CYS A CA 1
ATOM 2594 C C . CYS A 1 323 ? 0.411 20.809 -6.068 1.00 34.75 323 CYS A C 1
ATOM 2596 O O . CYS A 1 323 ? 0.686 19.611 -5.957 1.00 34.75 323 CYS A O 1
ATOM 2598 N N . PRO A 1 324 ? -0.817 21.235 -6.412 1.00 37.38 324 PRO A N 1
ATOM 2599 C CA . PRO A 1 324 ? -1.946 20.339 -6.613 1.00 37.38 324 PRO A CA 1
ATOM 2600 C C . PRO A 1 324 ? -1.911 19.742 -8.024 1.00 37.38 324 PRO A C 1
ATOM 2602 O O . PRO A 1 324 ? -1.719 20.465 -9.000 1.00 37.38 324 PRO A O 1
ATOM 2605 N N . ILE A 1 325 ? -2.121 18.431 -8.136 1.00 33.47 325 ILE A N 1
ATOM 2606 C CA . ILE A 1 325 ? -2.409 17.769 -9.412 1.00 33.47 325 ILE A CA 1
ATOM 2607 C C . ILE A 1 325 ? -3.889 17.390 -9.398 1.00 33.47 325 ILE A C 1
ATOM 2609 O O . ILE A 1 325 ? -4.369 16.703 -8.499 1.00 33.47 325 ILE A O 1
ATOM 2613 N N . SER A 1 326 ? -4.596 17.908 -10.393 1.00 30.95 326 SER A N 1
ATOM 2614 C CA . SER A 1 326 ? -5.984 17.640 -10.747 1.00 30.95 326 SER A CA 1
ATOM 2615 C C . SER A 1 326 ? -6.205 16.179 -11.161 1.00 30.95 326 SER A C 1
ATOM 2617 O O . SER A 1 326 ? -5.500 15.681 -12.038 1.00 30.95 326 SER A O 1
ATOM 2619 N N . PHE A 1 327 ? -7.226 15.529 -10.601 1.00 32.53 327 PHE A N 1
ATOM 2620 C CA . PHE A 1 327 ? -7.781 14.269 -11.110 1.00 32.53 327 PHE A CA 1
ATOM 2621 C C . PHE A 1 327 ? -8.934 14.552 -12.090 1.00 32.53 327 PHE A C 1
ATOM 2623 O O . PHE A 1 327 ? -9.788 15.381 -11.765 1.00 32.53 327 PHE A O 1
ATOM 2630 N N . PRO A 1 328 ? -9.032 13.861 -13.241 1.00 42.72 328 PRO A N 1
ATOM 2631 C CA . PRO A 1 328 ? -10.298 13.679 -13.941 1.00 42.72 328 PRO A CA 1
ATOM 2632 C C . PRO A 1 328 ? -11.035 12.431 -13.405 1.00 42.72 328 PRO A C 1
ATOM 2634 O O . PRO A 1 328 ? -10.406 11.555 -12.802 1.00 42.72 328 PRO A O 1
ATOM 2637 N N . PRO A 1 329 ? -12.363 12.328 -13.597 1.00 39.03 329 PRO A N 1
ATOM 2638 C CA . PRO A 1 329 ? -13.155 11.252 -13.021 1.00 39.03 329 PRO A CA 1
ATOM 2639 C C . PRO A 1 329 ? -13.056 9.962 -13.843 1.00 39.03 329 PRO A C 1
ATOM 2641 O O . PRO A 1 329 ? -13.095 9.973 -15.073 1.00 39.03 329 PRO A O 1
ATOM 2644 N N . LEU A 1 330 ? -12.992 8.841 -13.126 1.00 30.91 330 LEU A N 1
ATOM 2645 C CA . LEU A 1 330 ? -13.264 7.501 -13.634 1.00 30.91 330 LEU A CA 1
ATOM 2646 C C . LEU A 1 330 ? -14.762 7.381 -13.948 1.00 30.91 330 LEU A C 1
ATOM 2648 O O . LEU A 1 330 ? -15.597 7.554 -13.060 1.00 30.91 330 LEU A O 1
ATOM 2652 N N . GLN A 1 331 ? -15.098 7.048 -15.193 1.00 32.50 331 GLN A N 1
ATOM 2653 C CA . GLN A 1 331 ? -16.376 6.422 -15.522 1.00 32.50 331 GLN A CA 1
ATOM 2654 C C . GLN A 1 331 ? -16.178 4.909 -15.586 1.00 32.50 331 GLN A C 1
ATOM 2656 O O . GLN A 1 331 ? -15.345 4.404 -16.336 1.00 32.50 331 GLN A O 1
ATOM 2661 N N . CYS A 1 332 ? -16.965 4.204 -14.779 1.00 29.03 332 CYS A N 1
ATOM 2662 C CA . CYS A 1 332 ? -17.161 2.767 -14.855 1.00 29.03 332 CYS A CA 1
ATOM 2663 C C . CYS A 1 332 ? -18.339 2.420 -15.785 1.00 29.03 332 CYS A C 1
ATOM 2665 O O . CYS A 1 332 ? -19.285 3.194 -15.914 1.00 29.03 332 CYS A O 1
ATOM 2667 N N . VAL A 1 333 ? -18.309 1.157 -16.228 1.00 31.95 333 VAL A N 1
ATOM 2668 C CA . VAL A 1 333 ? -19.423 0.250 -16.586 1.00 31.95 333 VAL A CA 1
ATOM 2669 C C . VAL A 1 333 ? -19.784 0.101 -18.073 1.00 31.95 333 VAL A C 1
ATOM 2671 O O . VAL A 1 333 ? -20.446 0.954 -18.649 1.00 31.95 333 VAL A O 1
ATOM 2674 N N . ALA A 1 334 ? -19.429 -1.069 -18.633 1.00 30.81 334 ALA A N 1
ATOM 2675 C CA . ALA A 1 334 ? -20.326 -2.111 -19.194 1.00 30.81 334 ALA A CA 1
ATOM 2676 C C . ALA A 1 334 ? -19.461 -3.103 -20.013 1.00 30.81 334 ALA A C 1
ATOM 2678 O O . ALA A 1 334 ? -18.878 -2.724 -21.018 1.00 30.81 334 ALA A O 1
ATOM 2679 N N . SER A 1 335 ? -19.067 -4.272 -19.494 1.00 32.00 335 SER A N 1
ATOM 2680 C CA . SER A 1 335 ? -19.751 -5.580 -19.590 1.00 32.00 335 SER A CA 1
ATOM 2681 C C . SER A 1 335 ? -20.472 -5.877 -20.917 1.00 32.00 335 SER A C 1
ATOM 2683 O O . SER A 1 335 ? -21.423 -5.178 -21.253 1.00 32.00 335 SER A O 1
ATOM 2685 N N . ILE A 1 336 ? -20.069 -7.004 -21.533 1.00 35.09 336 ILE A N 1
ATOM 2686 C CA . ILE A 1 336 ? -20.877 -8.106 -22.114 1.00 35.09 336 ILE A CA 1
ATOM 2687 C C . ILE A 1 336 ? -20.387 -8.587 -23.515 1.00 35.09 336 ILE A C 1
ATOM 2689 O O . ILE A 1 336 ? -20.270 -7.812 -24.456 1.00 35.09 336 ILE A O 1
ATOM 2693 N N . ASP A 1 337 ? -20.168 -9.912 -23.573 1.00 31.22 337 ASP A N 1
ATOM 2694 C CA . ASP A 1 337 ? -20.166 -10.883 -24.690 1.00 31.22 337 ASP A CA 1
ATOM 2695 C C . ASP A 1 337 ? -18.918 -11.211 -25.556 1.00 31.22 337 ASP A C 1
ATOM 2697 O O . ASP A 1 337 ? -18.482 -10.490 -26.450 1.00 31.22 337 ASP A O 1
ATOM 2701 N N . HIS A 1 338 ? -18.424 -12.437 -25.321 1.00 35.53 338 HIS A N 1
ATOM 2702 C CA . HIS A 1 338 ? -17.728 -13.360 -26.241 1.00 35.53 338 HIS A CA 1
ATOM 2703 C C . HIS A 1 338 ? -18.751 -14.030 -27.203 1.00 35.53 338 HIS A C 1
ATOM 2705 O O . HIS A 1 338 ? -19.948 -13.897 -26.962 1.00 35.53 338 HIS A O 1
ATOM 2711 N N . PRO A 1 339 ? -18.377 -14.940 -28.137 1.00 52.94 339 PRO A N 1
ATOM 2712 C CA . PRO A 1 339 ? -17.126 -15.151 -28.884 1.00 52.94 339 PRO A CA 1
ATOM 2713 C C . PRO A 1 339 ? -17.383 -15.336 -30.406 1.00 52.94 339 PRO A C 1
ATOM 2715 O O . PRO A 1 339 ? -18.442 -15.814 -30.793 1.00 52.94 339 PRO A O 1
ATOM 2718 N N . LEU A 1 340 ? -16.397 -15.121 -31.288 1.00 33.44 340 LEU A N 1
ATOM 2719 C CA . LEU A 1 340 ? -16.408 -15.782 -32.605 1.00 33.44 340 LEU A CA 1
ATOM 2720 C C . LEU A 1 340 ? -15.004 -16.191 -33.061 1.00 33.44 340 LEU A C 1
ATOM 2722 O O . LEU A 1 340 ? -14.113 -15.381 -33.302 1.00 33.44 340 LEU A O 1
ATOM 2726 N N . VAL A 1 341 ? -14.874 -17.507 -33.178 1.00 37.50 341 VAL A N 1
ATOM 2727 C CA . VAL A 1 341 ? -13.883 -18.265 -33.932 1.00 37.50 341 VAL A CA 1
ATOM 2728 C C . VAL A 1 341 ? -13.900 -17.811 -35.392 1.00 37.50 341 VAL A C 1
ATOM 2730 O O . VAL A 1 341 ? -14.954 -17.849 -36.018 1.00 37.50 341 VAL A O 1
ATOM 2733 N N . CYS A 1 342 ? -12.741 -17.474 -35.956 1.00 32.50 342 CYS A N 1
ATOM 2734 C CA . CYS A 1 342 ? -12.476 -17.618 -37.388 1.00 32.50 342 CYS A CA 1
ATOM 2735 C C . CYS A 1 342 ? -10.979 -17.852 -37.620 1.00 32.50 342 CYS A C 1
ATOM 2737 O O . CYS A 1 342 ? -10.157 -16.942 -37.547 1.00 32.50 342 CYS A O 1
ATOM 2739 N N . LEU A 1 343 ? -10.658 -19.117 -37.902 1.00 36.09 343 LEU A N 1
ATOM 2740 C CA . LEU A 1 343 ? -9.493 -19.536 -38.673 1.00 36.09 343 LEU A CA 1
ATOM 2741 C C . LEU A 1 343 ? -9.383 -18.686 -39.945 1.00 36.09 343 LEU A C 1
ATOM 2743 O O . LEU A 1 343 ? -10.331 -18.664 -40.723 1.00 36.09 343 LEU A O 1
ATOM 2747 N N . PHE A 1 344 ? -8.203 -18.141 -40.235 1.00 31.38 344 PHE A N 1
ATOM 2748 C CA . PHE A 1 344 ? -7.729 -18.068 -41.615 1.00 31.38 344 PHE A CA 1
ATOM 2749 C C . PHE A 1 344 ? -6.214 -18.269 -41.660 1.00 31.38 344 PHE A C 1
ATOM 2751 O O . PHE A 1 344 ? -5.431 -17.483 -41.133 1.00 31.38 344 PHE A O 1
ATOM 2758 N N . MET A 1 345 ? -5.833 -19.381 -42.286 1.00 34.88 345 MET A N 1
ATOM 2759 C CA . MET A 1 345 ? -4.488 -19.659 -42.763 1.00 34.88 345 MET A CA 1
ATOM 2760 C C . MET A 1 345 ? -4.090 -18.664 -43.851 1.00 34.88 345 MET A C 1
ATOM 2762 O O . MET A 1 345 ? -4.881 -18.420 -44.761 1.00 34.88 345 MET A O 1
ATOM 2766 N N . ILE A 1 346 ? -2.839 -18.197 -43.831 1.00 34.62 346 ILE A N 1
ATOM 2767 C CA . ILE A 1 346 ? -2.147 -17.696 -45.026 1.00 34.62 346 ILE A CA 1
ATOM 2768 C C . ILE A 1 346 ? -0.733 -18.310 -45.053 1.00 34.62 346 ILE A C 1
ATOM 2770 O O . ILE A 1 346 ? -0.085 -18.365 -44.004 1.00 34.62 346 ILE A O 1
ATOM 2774 N N . PRO A 1 347 ? -0.276 -18.841 -46.206 1.00 46.66 347 PRO A N 1
ATOM 2775 C CA . PRO A 1 347 ? 0.823 -19.793 -46.270 1.00 46.66 347 PRO A CA 1
ATOM 2776 C C . PRO A 1 347 ? 2.198 -19.161 -46.521 1.00 46.66 347 PRO A C 1
ATOM 2778 O O . PRO A 1 347 ? 2.346 -18.058 -47.040 1.00 46.66 347 PRO A O 1
ATOM 2781 N N . PHE A 1 348 ? 3.201 -19.972 -46.189 1.00 34.88 348 PHE A N 1
ATOM 2782 C CA . PHE A 1 348 ? 4.592 -19.917 -46.625 1.00 34.88 348 PHE A CA 1
ATOM 2783 C C . PHE A 1 348 ? 4.744 -19.735 -48.144 1.00 34.88 348 PHE A C 1
ATOM 2785 O O . PHE A 1 348 ? 4.207 -20.525 -48.917 1.00 34.88 348 PHE A O 1
ATOM 2792 N N . THR A 1 349 ? 5.641 -18.838 -48.554 1.00 41.78 349 THR A N 1
ATOM 2793 C CA . THR A 1 349 ? 6.387 -18.970 -49.815 1.00 41.78 349 THR A CA 1
ATOM 2794 C C . THR A 1 349 ? 7.871 -18.726 -49.559 1.00 41.78 349 THR A C 1
ATOM 2796 O O . THR A 1 349 ? 8.325 -17.591 -49.438 1.00 41.78 349 THR A O 1
ATOM 2799 N N . LYS A 1 350 ? 8.624 -19.827 -49.477 1.00 43.72 350 LYS A N 1
ATOM 2800 C CA . LYS A 1 350 ? 10.042 -19.888 -49.843 1.00 43.72 350 LYS A CA 1
ATOM 2801 C C . LYS A 1 350 ? 10.094 -20.242 -51.324 1.00 43.72 350 LYS A C 1
ATOM 2803 O O . LYS A 1 350 ? 9.479 -21.232 -51.711 1.00 43.72 350 LYS A O 1
ATOM 2808 N N . GLN A 1 351 ? 10.886 -19.527 -52.112 1.00 44.94 351 GLN A N 1
ATOM 2809 C CA . GLN A 1 351 ? 11.419 -20.093 -53.344 1.00 44.94 351 GLN A CA 1
ATOM 2810 C C . GLN A 1 351 ? 12.875 -19.668 -53.496 1.00 44.94 351 GLN A C 1
ATOM 2812 O O . GLN A 1 351 ? 13.189 -18.492 -53.643 1.00 44.94 351 GLN A O 1
ATOM 2817 N N . ALA A 1 352 ? 13.737 -20.670 -53.364 1.00 44.56 352 ALA A N 1
ATOM 2818 C CA . ALA A 1 352 ? 15.119 -20.671 -53.788 1.00 44.56 352 ALA A CA 1
ATOM 2819 C C . ALA A 1 352 ? 15.173 -21.451 -55.106 1.00 44.56 352 ALA A C 1
ATOM 2821 O O . ALA A 1 352 ? 14.651 -22.568 -55.159 1.00 44.56 352 ALA A O 1
ATOM 2822 N N . ALA A 1 353 ? 15.758 -20.840 -56.131 1.00 49.38 353 ALA A N 1
ATOM 2823 C CA . ALA A 1 353 ? 16.487 -21.444 -57.246 1.00 49.38 353 ALA A CA 1
ATOM 2824 C C . ALA A 1 353 ? 17.110 -20.296 -58.043 1.00 49.38 353 ALA A C 1
ATOM 2826 O O . ALA A 1 353 ? 16.332 -19.400 -58.447 1.00 49.38 353 ALA A O 1
#

Foldseek 3Di:
DVVVVVVVVVVVVVVVCCVQVPDVPDDSVVRVVVVVVVVVVVVVVVVVVVVVVVVVVVVVVVVVVVVVVVVVVVVCCVVVPPPVPPDPCDPPVVVVVVVVVVVVVVVVVVVVVVVVVVVVVVVVVVVVVVVVVVVVVVVVVVVVCCVVVDDPPPPPPVVVVVVVVVVVVVVVVVVVVVVVVVVVVVVVVVVVVVVVVVPVVDDDDDDPDPPDDDDPVNVVVVVPPPDPDPPPVDVVVVVVVVVVVVVVVVVVVVVVVVVVVVVVVVVVVVVVVVVVVVVVVVCVVVVVDDPVPDDDDDDDDDDDDDDDDDDDDDDDDDDDDDDDDDDDDDDDDDDDDDDDDDDDDDDDDDDDD

InterPro domains:
  IPR019179 Coiled-coil domain-containing protein 149 [PF09789] (1-283)
  IPR019179 Coiled-coil domain-containing protein 149 [PTHR21682] (1-302)

Mean predicted aligned error: 24.28 Å

Sequence (353 aa):
MANQLRERHQTLKKKYRELIDGDPSLPPEKRNQVNLAQLLRDSRERGKKLAEEVKELTQRLSEAQGDNKLLRMTITRQRLGDEEVGARHFPAHEREDLVRQLERAGLQMEEMEHNMKALTDELQDVKAERTVFMEKADRLNVELNHILGGHEARIIDVDALCMENRYLHERFNQVQEEVNLLKSNIMKYKTALERRKNSNTYGKSNSSVLTGVLSAKQVQEMLLEEQGCSLPATPQSISDLKSLATALLETIHEKNLVIQHQRHTNRILGNRVAELERKLKTLEVSGLWSLPGGSQHQPLVCPLKKKSNHLQSTKSGQTPRRCPISFPPLQCVASIDHPLVCLFMIPFTKQAA

Radius of gyration: 74.36 Å; Cα contacts (8 Å, |Δi|>4): 21; chains: 1; bounding box: 120×98×212 Å